Protein 1Q7S (pdb70)

Radius of gyration: 16.55 Å; Cα contacts (8 Å, |Δi|>4): 511; chains: 2; bounding box: 34×39×46 Å

InterPro domains:
  IPR002833 Peptidyl-tRNA hydrolase, PTH2 [PF01981] (65-179)
  IPR002833 Peptidyl-tRNA hydrolase, PTH2 [PTHR12649] (5-179)
  IPR002833 Peptidyl-tRNA hydrolase, PTH2 [TIGR00283] (66-179)
  IPR002833 Peptidyl-tRNA hydrolase, PTH2 [cd02430] (65-179)
  IPR023476 Peptidyl-tRNA hydrolase II domain superfamily [G3DSA:3.40.1490.10] (63-179)
  IPR023476 Peptidyl-tRNA hydrolase II domain superfamily [SSF102462] (64-179)

GO terms:
  GO:0005741 mitochondrial outer membrane (C, IDA)
  GO:0005739 mitochondrion (C, HTP)
  GO:0005515 protein binding (F, IPI)
  GO:0005739 mitochondrion (C, IDA)
  GO:0004045 peptidyl-tRNA hydrolase activity (F, IMP)
  GO:0005739 mitochondrion (C, IMP)
  GO:0005829 cytosol (C, IMP)
  GO:0016020 membrane (C, HDA)
  GO:0010629 negative regulation of gene expression (P, IMP)
  GO:2000210 positive regulation of anoikis (P, IMP)
  GO:2000811 negative regulation of anoikis (P, IMP)

Secondary structure (DSSP, 8-state):
--EEEEEEEEGGG---HHHHHHHHHHHHHHHHHHHHHH-HHHHHHHHHTT--EEEEEESSHHHHHHHHHHHHHTT--EEEEEE-SSSSB-SSEEEEEEEEEEEHHHHHHHHTTSPB-/-EEEEEEEEGGG---HHHHHHHHHHHHHHHHHHHHHH-HHHHHHHHHTT--EEEEEESSHHHHHHHHHHHHHTT--EEEEE----SSTTSEEEEEEEEEEHHHHHHHHTTSPB-

Organism: Homo sapiens (NCBI:txid9606)

Sequence (231 aa):
GEYKMILVVRNDLKMGKGKVAAQCSHAAVSSAYKQIQRRNPEMLKQWEYCGQPKVVVKAPDEETLIALLAHAKMLGLTVSLIQDAGRTQIAPGSQTVLGIGPGPADLIDKVTGHLKLYEYKMILVVRNDLKMGKGKVAAQCSHAAVSAYKQIQRRNPEMLKQWEYCGQPKVVVKAPDEETLIALLAHAKMLGLTVSLIQDATQIAPGSQTVLGIGPGPADLIDKVTGHLKLY

Solvent-accessible surface area: 10672 Å² total; per-residue (Å²): 90,121,41,44,0,5,0,0,4,23,65,69,58,161,26,46,102,9,82,1,0,9,4,0,0,1,0,0,1,30,0,10,66,48,2,49,150,179,51,69,108,53,12,102,64,0,50,178,40,49,34,41,10,54,6,7,72,0,85,50,75,123,22,0,80,51,10,36,46,67,0,110,154,54,71,8,28,24,3,66,5,65,7,65,52,183,60,67,45,22,115,47,51,28,1,0,0,0,0,0,1,0,31,18,97,52,0,65,141,2,5,51,137,25,160,129,45,155,43,46,0,5,0,0,2,33,67,76,60,191,23,47,107,13,39,2,0,12,1,0,0,26,0,0,0,31,0,2,73,53,3,62,220,185,62,64,98,42,6,84,56,0,34,160,39,12,20,11,2,24,7,7,72,0,81,43,52,127,38,0,71,62,9,28,40,66,0,128,147,53,70,12,21,24,3,64,28,70,18,61,144,94,136,43,92,63,36,28,1,0,0,0,0,0,1,0,33,21,89,45,0,66,137,1,6,54,125,25,147,127,34

Nearest PDB structures (foldseek):
  1q7s-assembly3_A  TM=1.009E+00  e=8.614E-25  Homo sapiens
  1q7s-assembly3_B  TM=9.653E-01  e=7.157E-20  Homo sapiens
  2d3k-assembly1_B  TM=9.176E-01  e=9.156E-14  Pyrococcus horikoshii OT3
  2zv3-assembly3_F  TM=9.168E-01  e=1.505E-12  Methanocaldococcus jannaschii DSM 2661
  1rlk-assembly1_A  TM=9.368E-01  e=1.259E-10  Thermoplasma acidophilum

CATH classification: 3.40.1490.10

B-factor: mean 29.67, std 10.41, range [13.93, 78.27]

Structure (mmCIF, N/CA/C/O backbone):
data_1Q7S
#
_entry.id   1Q7S
#
_cell.length_a   61.861
_cell.length_b   61.861
_cell.length_c   178.135
_cell.angle_alpha   90.00
_cell.angle_beta   90.00
_cell.angle_gamma   90.00
#
_symmetry.space_group_name_H-M   'P 43 21 2'
#
loop_
_entity.id
_entity.type
_entity.pdbx_description
1 polymer bit1
2 water water
#
loop_
_atom_site.group_PDB
_atom_site.id
_atom_site.type_symbol
_atom_site.label_atom_id
_atom_site.label_alt_id
_atom_site.label_comp_id
_atom_site.label_asym_id
_atom_site.label_entity_id
_atom_site.label_seq_id
_atom_site.pdbx_PDB_ins_code
_atom_site.Cartn_x
_atom_site.Cartn_y
_atom_site.Cartn_z
_atom_site.occupancy
_atom_site.B_iso_or_equiv
_atom_site.auth_seq_id
_atom_site.auth_comp_id
_atom_site.auth_asym_id
_atom_site.auth_atom_id
_atom_site.pdbx_PDB_model_num
ATOM 1 N N . GLY A 1 1 ? 55.685 40.195 49.173 1.00 45.85 63 GLY A N 1
ATOM 2 C CA . GLY A 1 1 ? 54.249 39.874 48.869 1.00 45.75 63 GLY A CA 1
ATOM 3 C C . GLY A 1 1 ? 53.438 39.567 50.117 1.00 43.90 63 GLY A C 1
ATOM 4 O O . GLY A 1 1 ? 53.963 39.611 51.229 1.00 45.00 63 GLY A O 1
ATOM 5 N N . GLU A 1 2 ? 52.155 39.262 49.938 1.00 42.75 64 GLU A N 1
ATOM 6 C CA . GLU A 1 2 ? 51.283 38.942 51.064 1.00 41.41 64 GLU A CA 1
ATOM 7 C C . GLU A 1 2 ? 51.356 37.473 51.465 1.00 39.21 64 GLU A C 1
ATOM 8 O O . GLU A 1 2 ? 51.388 36.579 50.614 1.00 35.81 64 GLU A O 1
ATOM 14 N N . TYR A 1 3 ? 51.389 37.240 52.773 1.00 36.03 65 TYR A N 1
ATOM 15 C CA . TYR A 1 3 ? 51.445 35.895 53.321 1.00 34.50 65 TYR A CA 1
ATOM 16 C C . TYR A 1 3 ? 50.316 35.721 54.320 1.00 32.71 65 TYR A C 1
ATOM 17 O O . TYR A 1 3 ? 49.967 36.658 55.045 1.00 31.09 65 TYR A O 1
ATOM 26 N N . LYS A 1 4 ? 49.739 34.525 54.355 1.00 28.89 66 LYS A N 1
ATOM 27 C CA . LYS A 1 4 ? 48.651 34.265 55.278 1.00 27.39 66 LYS A CA 1
ATOM 28 C C . LYS A 1 4 ? 48.500 32.796 55.612 1.00 27.52 66 LYS A C 1
ATOM 29 O O . LYS A 1 4 ? 49.198 31.938 55.068 1.00 25.80 66 LYS A O 1
ATOM 35 N N . MET A 1 5 ? 47.581 32.527 56.528 1.00 25.56 67 MET A N 1
ATOM 36 C CA . MET A 1 5 ? 47.292 31.177 56.966 1.00 24.55 67 MET A CA 1
ATOM 37 C C . MET A 1 5 ? 45.789 30.984 56.867 1.00 24.28 67 MET A C 1
ATOM 38 O O . MET A 1 5 ? 45.019 31.848 57.288 1.00 23.57 67 MET A O 1
ATOM 43 N N . ILE A 1 6 ? 45.371 29.860 56.300 1.00 21.98 68 ILE A N 1
ATOM 44 C CA . ILE A 1 6 ? 43.951 29.558 56.188 1.00 22.38 68 ILE A CA 1
ATOM 45 C C . ILE A 1 6 ? 43.635 28.362 57.094 1.00 21.90 68 ILE A C 1
ATOM 46 O O . ILE A 1 6 ? 44.386 27.385 57.136 1.00 19.66 68 ILE A O 1
ATOM 51 N N . LEU A 1 7 ? 42.534 28.460 57.831 1.00 20.67 69 LEU A N 1
ATOM 52 C CA . LEU A 1 7 ? 42.099 27.396 58.725 1.00 21.30 69 LEU A CA 1
ATOM 53 C C . LEU A 1 7 ? 40.780 26.867 58.155 1.00 20.96 69 LEU A C 1
ATOM 54 O O . LEU A 1 7 ? 39.790 27.594 58.086 1.00 20.74 69 LEU A O 1
ATOM 59 N N . VAL A 1 8 ? 40.787 25.608 57.724 1.00 19.49 70 VAL A N 1
ATOM 60 C CA . VAL A 1 8 ? 39.617 24.980 57.117 1.00 18.81 70 VAL A CA 1
ATOM 61 C C . VAL A 1 8 ? 38.862 24.111 58.119 1.00 19.36 70 VAL A C 1
ATOM 62 O O . VAL A 1 8 ? 39.390 23.115 58.608 1.00 19.33 70 VAL A O 1
ATOM 66 N N . VAL A 1 9 ? 37.619 24.486 58.406 1.00 19.16 71 VAL A N 1
ATOM 67 C CA . VAL A 1 9 ? 36.783 23.772 59.372 1.00 21.41 71 VAL A CA 1
ATOM 68 C C . VAL A 1 9 ? 35.837 22.753 58.715 1.00 22.52 71 VAL A C 1
ATOM 69 O O . VAL A 1 9 ? 35.181 23.068 57.719 1.00 22.68 71 VAL A O 1
ATOM 73 N N . ARG A 1 10 ? 35.755 21.548 59.283 1.00 22.21 72 ARG A N 1
ATOM 74 C CA . ARG A 1 10 ? 34.883 20.503 58.742 1.00 25.37 72 ARG A CA 1
ATOM 75 C C . ARG A 1 10 ? 33.448 20.756 59.165 1.00 26.56 72 ARG A C 1
ATOM 76 O O . ARG A 1 10 ? 33.105 20.653 60.349 1.00 29.15 72 ARG A O 1
ATOM 84 N N . ASN A 1 11 ? 32.605 21.058 58.187 1.00 28.11 73 ASN A N 1
ATOM 85 C CA . ASN A 1 11 ? 31.208 21.381 58.445 1.00 30.76 73 ASN A CA 1
ATOM 86 C C . ASN A 1 11 ? 30.310 20.248 58.931 1.00 30.50 73 ASN A C 1
ATOM 87 O O . ASN A 1 11 ? 29.460 20.475 59.792 1.00 30.83 73 ASN A O 1
ATOM 92 N N . ASP A 1 12 ? 30.496 19.036 58.409 1.00 30.66 74 ASP A N 1
ATOM 93 C CA . ASP A 1 12 ? 29.636 17.920 58.800 1.00 30.47 74 ASP A CA 1
ATOM 94 C C . ASP A 1 12 ? 29.794 17.421 60.230 1.00 30.44 74 ASP A C 1
ATOM 95 O O . ASP A 1 12 ? 29.070 16.527 60.657 1.00 31.72 74 ASP A O 1
ATOM 100 N N . LEU A 1 13 ? 30.738 17.984 60.976 1.00 29.54 75 LEU A N 1
ATOM 101 C CA . LEU A 1 13 ? 30.919 17.573 62.359 1.00 28.99 75 LEU A CA 1
ATOM 102 C C . LEU A 1 13 ? 29.970 18.384 63.227 1.00 29.29 75 LEU A C 1
ATOM 103 O O . LEU A 1 13 ? 29.689 18.023 64.366 1.00 29.05 75 LEU A O 1
ATOM 108 N N . LYS A 1 14 ? 29.481 19.488 62.676 1.00 31.49 76 LYS A N 1
ATOM 109 C CA . LYS A 1 14 ? 28.550 20.355 63.390 1.00 33.78 76 LYS A CA 1
ATOM 110 C C . LYS A 1 14 ? 29.108 20.823 64.738 1.00 33.02 76 LYS A C 1
ATOM 111 O O . LYS A 1 14 ? 28.411 20.797 65.754 1.00 33.05 76 LYS A O 1
ATOM 117 N N . MET A 1 15 ? 30.367 21.250 64.742 1.00 29.33 77 MET A N 1
ATOM 118 C CA . MET A 1 15 ? 31.008 21.734 65.964 1.00 27.91 77 MET A CA 1
ATOM 119 C C . MET A 1 15 ? 30.469 23.106 66.371 1.00 27.17 77 MET A C 1
ATOM 120 O O . MET A 1 15 ? 30.152 23.952 65.519 1.00 25.70 77 MET A O 1
ATOM 125 N N . GLY A 1 16 ? 30.377 23.324 67.679 1.00 27.84 78 GLY A N 1
ATOM 126 C CA . GLY A 1 16 ? 29.908 24.601 68.182 1.00 26.23 78 GLY A CA 1
ATOM 127 C C . GLY A 1 16 ? 31.001 25.642 68.020 1.00 26.35 78 GLY A C 1
ATOM 128 O O . GLY A 1 16 ? 32.162 25.296 67.810 1.00 25.38 78 GLY A O 1
ATOM 129 N N . LYS A 1 17 ? 30.625 26.912 68.135 1.00 25.49 79 LYS A N 1
ATOM 130 C CA . LYS A 1 17 ? 31.551 28.030 67.979 1.00 25.41 79 LYS A CA 1
ATOM 131 C C . LYS A 1 17 ? 32.790 27.952 68.880 1.00 24.43 79 LYS A C 1
ATOM 132 O O . LYS A 1 17 ? 33.901 28.253 68.437 1.00 23.99 79 LYS A O 1
ATOM 138 N N . GLY A 1 18 ? 32.608 27.539 70.132 1.00 21.39 80 GLY A N 1
ATOM 139 C CA . GLY A 1 18 ? 33.737 27.431 71.039 1.00 21.48 80 GLY A CA 1
ATOM 140 C C . GLY A 1 18 ? 34.691 26.319 70.638 1.00 21.46 80 GLY A C 1
ATOM 141 O O . GLY A 1 18 ? 35.914 26.479 70.709 1.00 21.76 80 GLY A O 1
ATOM 142 N N . LYS A 1 19 ? 34.139 25.186 70.219 1.00 21.06 81 LYS A N 1
ATOM 143 C CA . LYS A 1 19 ? 34.965 24.064 69.805 1.00 20.94 81 LYS A CA 1
ATOM 144 C C . LYS A 1 19 ? 35.757 24.443 68.552 1.00 19.78 81 LYS A C 1
ATOM 145 O O . LYS A 1 19 ? 36.950 24.164 68.455 1.00 18.87 81 LYS A O 1
ATOM 151 N N . VAL A 1 20 ? 35.096 25.088 67.596 1.00 19.00 82 VAL A N 1
ATOM 152 C CA . VAL A 1 20 ? 35.784 25.510 66.381 1.00 20.45 82 VAL A CA 1
ATOM 153 C C . VAL A 1 20 ? 36.937 26.446 66.731 1.00 18.91 82 VAL A C 1
ATOM 154 O O . VAL A 1 20 ? 38.048 26.302 66.219 1.00 18.47 82 VAL A O 1
ATOM 158 N N . ALA A 1 21 ? 36.673 27.412 67.603 1.00 18.62 83 ALA A N 1
ATOM 159 C CA . ALA A 1 21 ? 37.709 28.359 68.004 1.00 18.11 83 ALA A CA 1
ATOM 160 C C . ALA A 1 21 ? 38.903 27.614 68.594 1.00 17.14 83 ALA A C 1
ATOM 161 O O . ALA A 1 21 ? 40.056 27.939 68.307 1.00 17.83 83 ALA A O 1
ATOM 163 N N . ALA A 1 22 ? 38.628 26.601 69.408 1.00 18.26 84 ALA A N 1
ATOM 164 C CA . ALA A 1 22 ? 39.691 25.811 70.021 1.00 17.50 84 ALA A CA 1
ATOM 165 C C . ALA A 1 22 ? 40.467 24.998 68.982 1.00 17.70 84 ALA A C 1
ATOM 166 O O . ALA A 1 22 ? 41.707 24.950 69.012 1.00 17.66 84 ALA A O 1
ATOM 168 N N . GLN A 1 23 ? 39.740 24.347 68.076 1.00 16.61 85 GLN A N 1
ATOM 169 C CA . GLN A 1 23 ? 40.369 23.530 67.037 1.00 16.78 85 GLN A CA 1
ATOM 170 C C . GLN A 1 23 ? 41.213 24.409 66.121 1.00 18.39 85 GLN A C 1
ATOM 171 O O . GLN A 1 23 ? 42.302 24.018 65.697 1.00 17.85 85 GLN A O 1
ATOM 177 N N . CYS A 1 24 ? 40.717 25.607 65.816 1.00 17.26 86 CYS A N 1
ATOM 178 C CA . CYS A 1 24 ? 41.486 26.508 64.971 1.00 18.53 86 CYS A CA 1
ATOM 179 C C . CYS A 1 24 ? 42.777 26.910 65.679 1.00 17.85 86 CYS A C 1
ATOM 180 O O . CYS A 1 24 ? 43.831 27.028 65.041 1.00 16.91 86 CYS A O 1
ATOM 183 N N . SER A 1 25 ? 42.696 27.105 66.994 1.00 17.47 87 SER A N 1
ATOM 184 C CA . SER A 1 25 ? 43.866 27.496 67.773 1.00 17.92 87 SER A CA 1
ATOM 185 C C . SER A 1 25 ? 44.900 26.377 67.779 1.00 18.81 87 SER A C 1
ATOM 186 O O . SER A 1 25 ? 46.105 26.643 67.704 1.00 17.90 87 SER A O 1
ATOM 189 N N . HIS A 1 26 ? 44.433 25.131 67.873 1.00 18.14 88 HIS A N 1
ATOM 190 C CA . HIS A 1 26 ? 45.336 23.976 67.826 1.00 18.78 88 HIS A CA 1
ATOM 191 C C . HIS A 1 26 ? 46.090 24.009 66.488 1.00 17.70 88 HIS A C 1
ATOM 192 O O . HIS A 1 26 ? 47.313 23.868 66.436 1.00 18.58 88 HIS A O 1
ATOM 199 N N . ALA A 1 27 ? 45.352 24.177 65.396 1.00 18.55 89 ALA A N 1
ATOM 200 C CA . ALA A 1 27 ? 45.970 24.200 64.070 1.00 18.72 89 ALA A CA 1
ATOM 201 C C . ALA A 1 27 ? 46.959 25.343 63.902 1.00 20.50 89 ALA A C 1
ATOM 202 O O . ALA A 1 27 ? 48.046 25.152 63.347 1.00 20.33 89 ALA A O 1
ATOM 204 N N . ALA A 1 28 ? 46.596 26.531 64.388 1.00 19.78 90 ALA A N 1
ATOM 205 C CA . ALA A 1 28 ? 47.480 27.682 64.265 1.00 19.19 90 ALA A CA 1
ATOM 206 C C . ALA A 1 28 ? 48.798 27.481 65.013 1.00 19.62 90 ALA A C 1
ATOM 207 O O . ALA A 1 28 ? 49.868 27.773 64.472 1.00 20.71 90 ALA A O 1
ATOM 209 N N . VAL A 1 29 ? 48.728 26.993 66.249 1.00 17.78 91 VAL A N 1
ATOM 210 C CA . VAL A 1 29 ? 49.943 26.761 67.031 1.00 20.97 91 VAL A CA 1
ATOM 211 C C . VAL A 1 29 ? 50.809 25.689 66.351 1.00 21.82 91 VAL A C 1
ATOM 212 O O . VAL A 1 29 ? 52.032 25.830 66.260 1.00 20.88 91 VAL A O 1
ATOM 216 N N A SER A 1 30 ? 50.169 24.625 65.877 0.50 24.39 92 SER A N 1
ATOM 217 N N B SER A 1 30 ? 50.169 24.625 65.877 0.50 23.14 92 SER A N 1
ATOM 218 C CA A SER A 1 30 ? 50.877 23.543 65.196 0.50 24.52 92 SER A CA 1
ATOM 219 C CA B SER A 1 30 ? 50.877 23.543 65.196 0.50 23.12 92 SER A CA 1
ATOM 220 C C A SER A 1 30 ? 51.602 24.066 63.958 0.50 24.37 92 SER A C 1
ATOM 221 C C B SER A 1 30 ? 51.602 24.066 63.958 0.50 23.06 92 SER A C 1
ATOM 222 O O A SER A 1 30 ? 52.781 23.782 63.754 0.50 25.79 92 SER A O 1
ATOM 223 O O B SER A 1 30 ? 52.781 23.782 63.754 0.50 24.82 92 SER A O 1
ATOM 228 N N . ALA A 1 31 ? 50.893 24.833 63.137 1.00 22.83 93 ALA A N 1
ATOM 229 C CA . ALA A 1 31 ? 51.478 25.388 61.922 1.00 22.98 93 ALA A CA 1
ATOM 230 C C . ALA A 1 31 ? 52.626 26.335 62.250 1.00 24.80 93 ALA A C 1
ATOM 231 O O . ALA A 1 31 ? 53.648 26.352 61.557 1.00 24.48 93 ALA A O 1
ATOM 233 N N . TYR A 1 32 ? 52.455 27.132 63.299 1.00 24.29 94 TYR A N 1
ATOM 234 C CA . TYR A 1 32 ? 53.495 28.071 63.701 1.00 24.97 94 TYR A CA 1
ATOM 235 C C . TYR A 1 32 ? 54.770 27.305 64.032 1.00 25.87 94 TYR A C 1
ATOM 236 O O . TYR A 1 32 ? 55.854 27.647 63.561 1.00 25.28 94 TYR A O 1
ATOM 245 N N . LYS A 1 33 ? 54.627 26.270 64.855 1.00 25.47 95 LYS A N 1
ATOM 246 C CA . LYS A 1 33 ? 55.762 25.458 65.254 1.00 29.04 95 LYS A CA 1
ATOM 247 C C . LYS A 1 33 ? 56.441 24.842 64.022 1.00 29.43 95 LYS A C 1
ATOM 248 O O . LYS A 1 33 ? 57.664 24.892 63.895 1.00 29.19 95 LYS A O 1
ATOM 254 N N . GLN A 1 34 ? 55.647 24.275 63.116 1.00 30.53 96 GLN A N 1
ATOM 255 C CA . GLN A 1 34 ? 56.183 23.668 61.891 1.00 32.85 96 GLN A CA 1
ATOM 256 C C . GLN A 1 34 ? 56.988 24.661 61.067 1.00 33.68 96 GLN A C 1
ATOM 257 O O . GLN A 1 34 ? 58.170 24.449 60.785 1.00 33.82 96 GLN A O 1
ATOM 263 N N . ILE A 1 35 ? 56.318 25.740 60.669 1.00 33.87 97 ILE A N 1
ATOM 264 C CA . ILE A 1 35 ? 56.915 26.782 59.843 1.00 35.22 97 ILE A CA 1
ATOM 265 C C . ILE A 1 35 ? 58.155 27.407 60.488 1.00 35.83 97 ILE A C 1
ATOM 266 O O . ILE A 1 35 ? 59.111 27.772 59.802 1.00 35.08 97 ILE A O 1
ATOM 271 N N . GLN A 1 36 ? 58.142 27.512 61.810 1.00 37.26 98 GLN A N 1
ATOM 272 C CA . GLN A 1 36 ? 59.266 28.077 62.543 1.00 39.81 98 GLN A CA 1
ATOM 273 C C . GLN A 1 36 ? 60.457 27.141 62.400 1.00 42.05 98 GLN A C 1
ATOM 274 O O . GLN A 1 36 ? 61.604 27.571 62.282 1.00 41.14 98 GLN A O 1
ATOM 280 N N . ARG A 1 37 ? 60.159 25.848 62.401 1.00 44.68 99 ARG A N 1
ATOM 281 C CA . ARG A 1 37 ? 61.176 24.814 62.305 1.00 48.23 99 ARG A CA 1
ATOM 282 C C . ARG A 1 37 ? 61.619 24.503 60.878 1.00 48.46 99 ARG A C 1
ATOM 283 O O . ARG A 1 37 ? 62.618 23.819 60.682 1.00 50.14 99 ARG A O 1
ATOM 291 N N . ARG A 1 38 ? 60.893 24.999 59.882 1.00 47.84 100 ARG A N 1
ATOM 292 C CA . ARG A 1 38 ? 61.236 24.701 58.495 1.00 47.51 100 ARG A CA 1
ATOM 293 C C . ARG A 1 38 ? 61.559 25.861 57.572 1.00 45.46 100 ARG A C 1
ATOM 294 O O . ARG A 1 38 ? 62.332 25.710 56.625 1.00 44.68 100 ARG A O 1
ATOM 302 N N . ASN A 1 39 ? 60.958 27.012 57.825 1.00 42.55 101 ASN A N 1
ATOM 303 C CA . ASN A 1 39 ? 61.223 28.167 56.992 1.00 40.75 101 ASN A CA 1
ATOM 304 C C . ASN A 1 39 ? 61.088 29.444 57.802 1.00 40.19 101 ASN A C 1
ATOM 305 O O . ASN A 1 39 ? 60.114 30.181 57.661 1.00 38.76 101 ASN A O 1
ATOM 310 N N . PRO A 1 40 ? 62.070 29.712 58.677 1.00 39.84 102 PRO A N 1
ATOM 311 C CA . PRO A 1 40 ? 62.080 30.906 59.524 1.00 40.65 102 PRO A CA 1
ATOM 312 C C . PRO A 1 40 ? 61.788 32.169 58.728 1.00 39.86 102 PRO A C 1
ATOM 313 O O . PRO A 1 40 ? 61.071 33.048 59.198 1.00 40.44 102 PRO A O 1
ATOM 317 N N . GLU A 1 41 ? 62.338 32.256 57.520 1.00 40.17 103 GLU A N 1
ATOM 318 C CA . GLU A 1 41 ? 62.120 33.432 56.685 1.00 41.22 103 GLU A CA 1
ATOM 319 C C . GLU A 1 41 ? 60.672 33.647 56.303 1.00 38.86 103 GLU A C 1
ATOM 320 O O . GLU A 1 41 ? 60.168 34.765 56.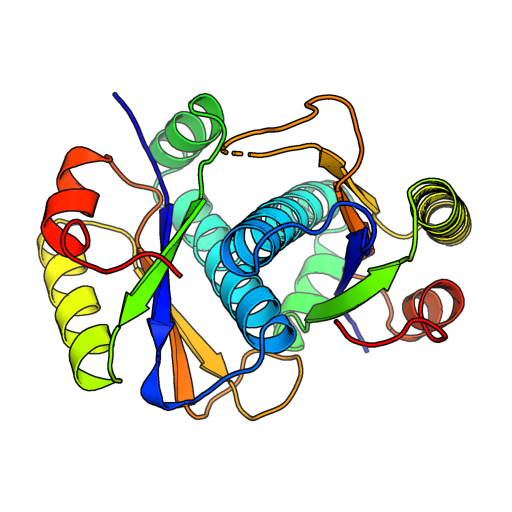400 1.00 39.23 103 GLU A O 1
ATOM 326 N N . MET A 1 42 ? 60.001 32.589 55.860 1.00 36.65 104 MET A N 1
ATOM 327 C CA . MET A 1 42 ? 58.601 32.720 55.485 1.00 33.83 104 MET A CA 1
ATOM 328 C C . MET A 1 42 ? 57.802 33.070 56.743 1.00 32.09 104 MET A C 1
ATOM 329 O O . MET A 1 42 ? 56.824 33.808 56.676 1.00 30.29 104 MET A O 1
ATOM 334 N N . LEU A 1 43 ? 58.225 32.534 57.885 1.00 31.02 105 LEU A N 1
ATOM 335 C CA . LEU A 1 43 ? 57.551 32.823 59.147 1.00 31.03 105 LEU A CA 1
ATOM 336 C C . LEU A 1 43 ? 57.619 34.326 59.383 1.00 30.76 105 LEU A C 1
ATOM 337 O O . LEU A 1 43 ? 56.603 34.970 59.637 1.00 28.80 105 LEU A O 1
ATOM 342 N N . LYS A 1 44 ? 58.825 34.877 59.278 1.00 30.95 106 LYS A N 1
ATOM 343 C CA . LYS A 1 44 ? 59.032 36.306 59.485 1.00 33.11 106 LYS A CA 1
ATOM 344 C C . LYS A 1 44 ? 58.200 37.130 58.506 1.00 32.09 106 LYS A C 1
ATOM 345 O O . LYS A 1 44 ? 57.622 38.143 58.889 1.00 31.95 106 LYS A O 1
ATOM 351 N N . GLN A 1 45 ? 58.124 36.698 57.247 1.00 31.04 107 GLN A N 1
ATOM 352 C CA . GLN A 1 45 ? 57.328 37.422 56.258 1.00 31.06 107 GLN A CA 1
ATOM 353 C C . GLN A 1 45 ? 55.845 37.406 56.621 1.00 30.17 107 GLN A C 1
ATOM 354 O O . GLN A 1 45 ? 55.124 38.376 56.382 1.00 28.04 107 GLN A O 1
ATOM 360 N N . TRP A 1 46 ? 55.388 36.292 57.183 1.00 28.04 108 TRP A N 1
ATOM 361 C CA . TRP A 1 46 ? 53.992 36.173 57.594 1.00 28.08 108 TRP A CA 1
ATOM 362 C C . TRP A 1 46 ? 53.737 37.131 58.767 1.00 26.81 108 TRP A C 1
ATOM 363 O O . TRP A 1 46 ? 52.727 37.830 58.805 1.00 24.42 108 TRP A O 1
ATOM 374 N N . GLU A 1 47 ? 54.661 37.166 59.718 1.00 27.17 109 GLU A N 1
ATOM 375 C CA . GLU A 1 47 ? 54.497 38.050 60.863 1.00 29.69 109 GLU A CA 1
ATOM 376 C C . GLU A 1 47 ? 54.528 39.521 60.450 1.00 30.38 109 GLU A C 1
ATOM 377 O O . GLU A 1 47 ? 53.835 40.342 61.045 1.00 30.61 109 GLU A O 1
ATOM 383 N N . TYR A 1 48 ? 55.311 39.851 59.423 1.00 31.61 110 TYR A N 1
ATOM 384 C CA . TYR A 1 48 ? 55.386 41.231 58.938 1.00 32.98 110 TYR A CA 1
ATOM 385 C C . TYR A 1 48 ? 54.043 41.673 58.391 1.00 31.66 110 TYR A C 1
ATOM 386 O O . TYR A 1 48 ? 53.684 42.846 58.481 1.00 30.17 110 TYR A O 1
ATOM 395 N N . CYS A 1 49 ? 53.304 40.729 57.817 1.00 29.48 111 CYS A N 1
ATOM 396 C CA . CYS A 1 49 ? 51.990 41.025 57.258 1.00 29.56 111 CYS A CA 1
ATOM 397 C C . CYS A 1 49 ? 50.938 41.044 58.364 1.00 28.88 111 CYS A C 1
ATOM 398 O O . CYS A 1 49 ? 49.751 41.224 58.092 1.00 28.83 111 CYS A O 1
ATOM 401 N N . GLY A 1 50 ? 51.385 40.862 59.605 1.00 28.39 112 GLY A N 1
ATOM 402 C CA . GLY A 1 50 ? 50.472 40.848 60.740 1.00 29.28 112 GLY A CA 1
ATOM 403 C C . GLY A 1 50 ? 49.902 39.457 60.976 1.00 28.21 112 GLY A C 1
ATOM 404 O O . GLY A 1 50 ? 48.799 39.307 61.505 1.00 27.71 112 GLY A O 1
ATOM 405 N N . GLN A 1 51 ? 50.667 38.444 60.573 1.00 26.66 113 GLN A N 1
ATOM 406 C CA . GLN A 1 51 ? 50.283 37.033 60.701 1.00 27.68 113 GLN A CA 1
ATOM 407 C C . GLN A 1 51 ? 48.779 36.779 60.563 1.00 26.05 113 GLN A C 1
ATOM 408 O O . GLN A 1 51 ? 48.150 36.179 61.440 1.00 26.56 113 GLN A O 1
ATOM 414 N N . PRO A 1 52 ? 48.187 37.216 59.444 1.00 24.91 114 PRO A N 1
ATOM 415 C CA . PRO A 1 52 ? 46.754 37.032 59.207 1.00 24.66 114 PRO A CA 1
ATOM 416 C C . PRO A 1 52 ? 46.300 35.572 59.174 1.00 24.84 114 PRO A C 1
ATOM 417 O O . PRO A 1 52 ? 47.015 34.686 58.696 1.00 23.64 114 PRO A O 1
ATOM 421 N N . LYS A 1 53 ? 45.100 35.343 59.699 1.00 24.44 115 LYS A N 1
ATOM 422 C CA . LYS A 1 53 ? 44.496 34.018 59.754 1.00 24.72 115 LYS A CA 1
ATOM 423 C C . LYS A 1 53 ? 43.030 34.161 59.372 1.00 25.52 115 LYS A C 1
ATOM 424 O O . LYS A 1 53 ? 42.312 34.993 59.936 1.00 27.16 115 LYS A O 1
ATOM 430 N N . VAL A 1 54 ? 42.583 33.351 58.420 1.00 23.93 116 VAL A N 1
ATOM 431 C CA . VAL A 1 54 ? 41.193 33.397 57.969 1.00 24.71 116 VAL A CA 1
ATOM 432 C C . VAL A 1 54 ? 40.592 32.000 58.056 1.00 23.95 116 VAL A C 1
ATOM 433 O O . VAL A 1 54 ? 41.208 31.022 57.630 1.00 24.96 116 VAL A O 1
ATOM 437 N N . VAL A 1 55 ? 39.391 31.912 58.615 1.00 22.77 117 VAL A N 1
ATOM 438 C CA . VAL A 1 55 ? 38.712 30.634 58.789 1.00 22.39 117 VAL A CA 1
ATOM 439 C C . VAL A 1 55 ? 37.647 30.407 57.719 1.00 22.57 117 VAL A C 1
ATOM 440 O O . VAL A 1 55 ? 36.756 31.234 57.534 1.00 22.90 117 VAL A O 1
ATOM 444 N N . VAL A 1 56 ? 37.745 29.278 57.022 1.00 20.40 118 VAL A N 1
ATOM 445 C CA . VAL A 1 56 ? 36.793 28.933 55.975 1.00 20.86 118 VAL A CA 1
ATOM 446 C C . VAL A 1 56 ? 36.201 27.558 56.253 1.00 21.47 118 VAL A C 1
ATOM 447 O O . VAL A 1 56 ? 36.657 26.859 57.156 1.00 22.30 118 VAL A O 1
ATOM 451 N N . LYS A 1 57 ? 35.189 27.172 55.478 1.00 22.16 119 LYS A N 1
ATOM 452 C CA . LYS A 1 57 ? 34.510 25.892 55.664 1.00 23.16 119 LYS A CA 1
ATOM 453 C C . LYS A 1 57 ? 34.716 24.874 54.545 1.00 23.28 119 LYS A C 1
ATOM 454 O O . LYS A 1 57 ? 34.919 25.230 53.387 1.00 24.50 119 LYS A O 1
ATOM 460 N N . ALA A 1 58 ? 34.649 23.600 54.919 1.00 23.88 120 ALA A N 1
ATOM 461 C CA . ALA A 1 58 ? 34.770 22.483 53.989 1.00 24.03 120 ALA A CA 1
ATOM 462 C C . ALA A 1 58 ? 33.632 21.565 54.401 1.00 23.76 120 ALA A C 1
ATOM 463 O O . ALA A 1 58 ? 33.404 21.340 55.589 1.00 23.51 120 ALA A O 1
ATOM 465 N N . PRO A 1 59 ? 32.893 21.027 53.427 1.00 25.44 121 PRO A N 1
ATOM 466 C CA . PRO A 1 59 ? 31.773 20.142 53.755 1.00 26.14 121 PRO A CA 1
ATOM 467 C C . PRO A 1 59 ? 32.078 18.847 54.498 1.00 26.82 121 PRO A C 1
ATOM 468 O O . PRO A 1 59 ? 31.289 18.423 55.340 1.00 27.22 121 PRO A O 1
ATOM 472 N N . ASP A 1 60 ? 33.211 18.218 54.211 1.00 26.30 122 ASP A N 1
ATOM 473 C CA . ASP A 1 60 ? 33.507 16.949 54.859 1.00 26.61 122 ASP A CA 1
ATOM 474 C C . ASP A 1 60 ? 34.982 16.570 54.871 1.00 26.68 122 ASP A C 1
ATOM 475 O O . ASP A 1 60 ? 35.831 17.314 54.384 1.00 25.73 122 ASP A O 1
ATOM 480 N N . GLU A 1 61 ? 35.268 15.396 55.427 1.00 27.19 123 GLU A N 1
ATOM 481 C CA . GLU A 1 61 ? 36.634 14.900 55.536 1.00 28.64 123 GLU A CA 1
ATOM 482 C C . GLU A 1 61 ? 37.305 14.683 54.186 1.00 26.53 123 GLU A C 1
ATOM 483 O O . GLU A 1 61 ? 38.498 14.933 54.043 1.00 25.82 123 GLU A O 1
ATOM 489 N N . GLU A 1 62 ? 36.544 14.216 53.200 1.00 26.60 124 GLU A N 1
ATOM 490 C CA . GLU A 1 62 ? 37.091 13.990 51.862 1.00 27.96 124 GLU A CA 1
ATOM 491 C C . GLU A 1 62 ? 37.649 15.304 51.319 1.00 26.16 124 GLU A C 1
ATOM 492 O O . GLU A 1 62 ? 38.709 15.339 50.697 1.00 23.34 124 GLU A O 1
ATOM 498 N N . THR A 1 63 ? 36.925 16.389 51.559 1.00 24.54 125 THR A N 1
ATOM 499 C CA . THR A 1 63 ? 37.365 17.694 51.092 1.00 24.43 125 THR A CA 1
ATOM 500 C C . THR A 1 63 ? 38.674 18.074 51.781 1.00 22.92 125 THR A C 1
ATOM 501 O O . THR A 1 63 ? 39.605 18.543 51.128 1.00 23.04 125 THR A O 1
ATOM 505 N N . LEU A 1 64 ? 38.753 17.863 53.093 1.00 21.18 126 LEU A N 1
ATOM 506 C CA . LEU A 1 64 ? 39.976 18.203 53.820 1.00 21.29 126 LEU A CA 1
ATOM 507 C C . LEU A 1 64 ? 41.206 17.491 53.255 1.00 20.33 126 LEU A C 1
ATOM 508 O O . LEU A 1 64 ? 42.261 18.098 53.089 1.00 19.79 126 LEU A O 1
ATOM 513 N N . ILE A 1 65 ? 41.077 16.203 52.954 1.00 21.61 127 ILE A N 1
ATOM 514 C CA . ILE A 1 65 ? 42.217 15.466 52.426 1.00 21.17 127 ILE A CA 1
ATOM 515 C C . ILE A 1 65 ? 42.581 15.936 51.019 1.00 20.28 127 ILE A C 1
ATOM 516 O O . ILE A 1 65 ? 43.757 16.001 50.663 1.00 21.09 127 ILE A O 1
ATOM 521 N N . ALA A 1 66 ? 41.573 16.277 50.222 1.00 21.14 128 ALA A N 1
ATOM 522 C CA . ALA A 1 66 ? 41.817 16.762 48.869 1.00 21.22 128 ALA A CA 1
ATOM 523 C C . ALA A 1 66 ? 42.553 18.107 48.947 1.00 21.31 128 ALA A C 1
ATOM 524 O O . ALA A 1 66 ? 43.483 18.366 48.182 1.00 19.41 128 ALA A O 1
ATOM 526 N N . LEU A 1 67 ? 42.143 18.959 49.881 1.00 19.79 129 LEU A N 1
ATOM 527 C CA . LEU A 1 67 ? 42.800 20.255 50.057 1.00 19.18 129 LEU A CA 1
ATOM 528 C C . LEU A 1 67 ? 44.249 20.060 50.511 1.00 18.96 129 LEU A C 1
ATOM 529 O O . LEU A 1 67 ? 45.157 20.774 50.082 1.00 20.02 129 LEU A O 1
ATOM 534 N N . LEU A 1 68 ? 44.448 19.085 51.388 1.00 18.25 130 LEU A N 1
ATOM 535 C CA . LEU A 1 68 ? 45.764 18.745 51.925 1.00 19.57 130 LEU A CA 1
ATOM 536 C C . LEU A 1 68 ? 46.709 18.366 50.783 1.00 20.48 130 LEU A C 1
ATOM 537 O O . LEU A 1 68 ? 47.837 18.844 50.712 1.00 19.38 130 LEU A O 1
ATOM 542 N N . ALA A 1 69 ? 46.242 17.496 49.895 1.00 20.14 131 ALA A N 1
ATOM 543 C CA . ALA A 1 69 ? 47.050 17.050 48.758 1.00 21.69 131 ALA A CA 1
ATOM 544 C C . ALA A 1 69 ? 47.380 18.213 47.833 1.00 19.62 131 ALA A C 1
ATOM 545 O O . ALA A 1 69 ? 48.523 18.377 47.402 1.00 20.41 131 ALA A O 1
ATOM 547 N N . HIS A 1 70 ? 46.374 19.019 47.523 1.00 20.11 132 HIS A N 1
ATOM 548 C CA . HIS A 1 70 ? 46.573 20.163 46.643 1.00 21.57 132 HIS A CA 1
ATOM 549 C C . HIS A 1 70 ? 47.627 21.099 47.253 1.00 21.80 132 HIS A C 1
ATOM 550 O O . HIS A 1 70 ? 48.602 21.466 46.587 1.00 20.86 132 HIS A O 1
ATOM 557 N N . ALA A 1 71 ? 47.447 21.463 48.523 1.00 20.75 133 ALA A N 1
ATOM 558 C CA . ALA A 1 71 ? 48.388 22.352 49.202 1.00 22.06 133 ALA A CA 1
ATOM 559 C C . ALA A 1 71 ? 49.804 21.785 49.165 1.00 21.95 133 ALA A C 1
ATOM 560 O O . ALA A 1 71 ? 50.770 22.517 48.921 1.00 20.18 133 ALA A O 1
ATOM 562 N N . LYS A 1 72 ? 49.929 20.484 49.416 1.00 21.75 134 LYS A N 1
ATOM 563 C CA . LYS A 1 72 ? 51.234 19.833 49.374 1.00 21.50 134 LYS A CA 1
ATOM 564 C C . LYS A 1 72 ? 51.821 19.939 47.968 1.00 21.11 134 LYS A C 1
ATOM 565 O O . LYS A 1 72 ? 53.021 20.163 47.806 1.00 21.26 134 LYS A O 1
ATOM 571 N N . MET A 1 73 ? 50.983 19.775 46.949 1.00 20.51 135 MET A N 1
ATOM 572 C CA . MET A 1 73 ? 51.484 19.851 45.580 1.00 22.89 135 MET A CA 1
ATOM 573 C C . MET A 1 73 ? 51.943 21.253 45.216 1.00 22.72 135 MET A C 1
ATOM 574 O O . MET A 1 73 ? 52.623 21.431 44.214 1.00 23.34 135 MET A O 1
ATOM 579 N N . LEU A 1 74 ? 51.574 22.243 46.029 1.00 21.97 136 LEU A N 1
ATOM 580 C CA . LEU A 1 74 ? 52.007 23.620 45.784 1.00 22.44 136 LEU A CA 1
ATOM 581 C C . LEU A 1 74 ? 53.162 23.992 46.716 1.00 22.81 136 LEU A C 1
ATOM 582 O O . LEU A 1 74 ? 53.628 25.128 46.720 1.00 22.69 136 LEU A O 1
ATOM 587 N N . GLY A 1 75 ? 53.622 23.023 47.503 1.00 20.55 137 GLY A N 1
ATOM 588 C CA . GLY A 1 75 ? 54.728 23.265 48.415 1.00 22.59 137 GLY A CA 1
ATOM 589 C C . GLY A 1 75 ? 54.358 23.994 49.700 1.00 22.32 137 GLY A C 1
ATOM 590 O O . GLY A 1 75 ? 55.236 24.499 50.403 1.00 21.35 137 GLY A O 1
ATOM 591 N N . LEU A 1 76 ? 53.063 24.040 50.010 1.00 21.99 138 LEU A N 1
ATOM 592 C CA . LEU A 1 76 ? 52.576 24.710 51.216 1.00 22.05 138 LEU A CA 1
ATOM 593 C C . LEU A 1 76 ? 52.590 23.837 52.468 1.00 23.71 138 LEU A C 1
ATOM 594 O O . LEU A 1 76 ? 52.445 22.610 52.400 1.00 21.90 138 LEU A O 1
ATOM 599 N N . THR A 1 77 ? 52.760 24.488 53.613 1.00 21.96 139 THR A N 1
ATOM 600 C CA . THR A 1 77 ? 52.751 23.8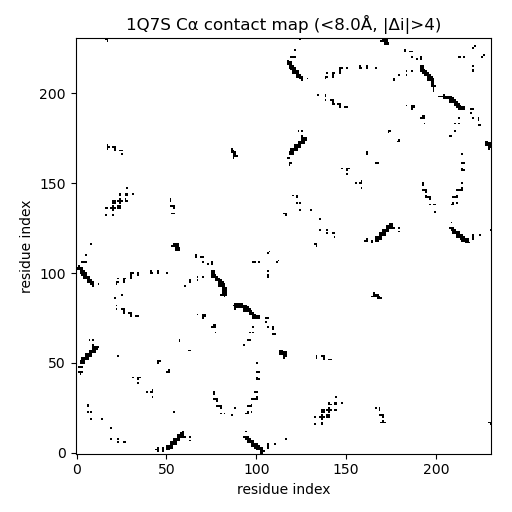06 54.896 1.00 24.73 139 THR A CA 1
ATOM 601 C C . THR A 1 77 ? 51.308 23.390 55.195 1.00 23.18 139 THR A C 1
ATOM 602 O O . THR A 1 77 ? 50.369 24.124 54.881 1.00 21.70 139 THR A O 1
ATOM 606 N N . VAL A 1 78 ? 51.136 22.206 55.776 1.00 22.60 140 VAL A N 1
ATOM 607 C CA . VAL A 1 78 ? 49.812 21.716 56.146 1.00 22.18 140 VAL A CA 1
ATOM 608 C C . VAL A 1 78 ? 49.837 21.162 57.572 1.00 22.06 140 VAL A C 1
ATOM 609 O O . VAL A 1 78 ? 50.821 20.561 58.000 1.00 21.95 140 VAL A O 1
ATOM 613 N N . SER A 1 79 ? 48.749 21.385 58.301 1.00 21.88 141 SER A N 1
ATOM 614 C CA . SER A 1 79 ? 48.610 20.921 59.677 1.00 22.58 141 SER A CA 1
ATOM 615 C C . SER 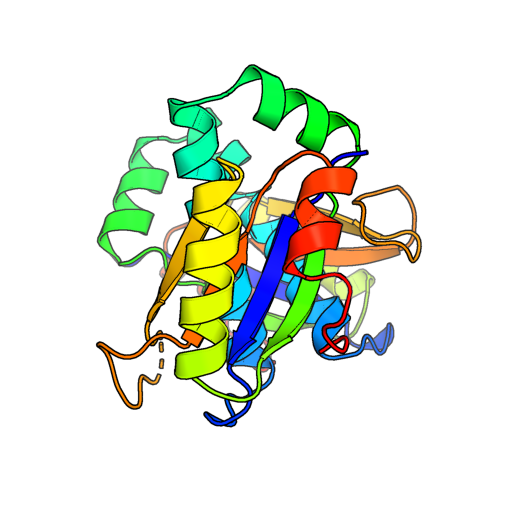A 1 79 ? 47.235 20.283 59.796 1.00 22.90 141 SER A C 1
ATOM 616 O O . SER A 1 79 ? 46.221 20.922 59.518 1.00 23.46 141 SER A O 1
ATOM 619 N N . LEU A 1 80 ? 47.200 19.020 60.199 1.00 21.98 142 LEU A N 1
ATOM 620 C CA . LEU A 1 80 ? 45.934 18.332 60.333 1.00 22.62 142 LEU A CA 1
ATOM 621 C C . LEU A 1 80 ? 45.686 18.035 61.808 1.00 22.22 142 LEU A C 1
ATOM 622 O O . LEU A 1 80 ? 46.501 17.394 62.479 1.00 23.10 142 LEU A O 1
ATOM 627 N N . ILE A 1 81 ? 44.556 18.519 62.311 1.00 21.03 143 ILE A N 1
ATOM 628 C CA . ILE A 1 81 ? 44.209 18.342 63.714 1.00 20.71 143 ILE A CA 1
ATOM 629 C C . ILE A 1 81 ? 43.085 17.340 63.932 1.00 21.50 143 ILE A C 1
ATOM 630 O O . ILE A 1 81 ? 42.044 17.405 63.271 1.00 20.06 143 ILE A O 1
ATOM 635 N N . GLN A 1 82 ? 43.310 16.412 64.858 1.00 22.80 144 GLN A N 1
ATOM 636 C CA . GLN A 1 82 ? 42.308 15.410 65.219 1.00 23.89 144 GLN A CA 1
ATOM 637 C C . GLN A 1 82 ? 41.865 15.695 66.642 1.00 22.64 144 GLN A C 1
ATOM 638 O O . GLN A 1 82 ? 42.663 16.104 67.480 1.00 21.73 144 GLN A O 1
ATOM 644 N N . ASP A 1 83 ? 40.586 15.477 66.900 1.00 24.05 145 ASP A N 1
ATOM 645 C CA . ASP A 1 83 ? 40.004 15.704 68.211 1.00 26.78 145 ASP A CA 1
ATOM 646 C C . ASP A 1 83 ? 39.293 14.428 68.652 1.00 27.34 145 ASP A C 1
ATOM 647 O O . ASP A 1 83 ? 38.777 13.686 67.819 1.00 28.54 145 ASP A O 1
ATOM 652 N N . ALA A 1 84 ? 39.272 14.175 69.956 1.00 28.21 146 ALA A N 1
ATOM 653 C CA . ALA A 1 84 ? 38.619 12.986 70.488 1.00 29.80 146 ALA A CA 1
ATOM 654 C C . ALA A 1 84 ? 37.380 13.364 71.295 1.00 31.14 146 ALA A C 1
ATOM 655 O O . ALA A 1 84 ? 36.654 12.490 71.780 1.00 31.74 146 ALA A O 1
ATOM 657 N N . GLY A 1 85 ? 37.138 14.667 71.430 1.00 30.95 147 GLY A N 1
ATOM 658 C CA . GLY A 1 85 ? 35.984 15.138 72.180 1.00 29.41 147 GLY A CA 1
ATOM 659 C C . GLY A 1 85 ? 36.350 15.927 73.428 1.00 29.88 147 GLY A C 1
ATOM 660 O O . GLY A 1 85 ? 35.469 16.426 74.136 1.00 29.67 147 GLY A O 1
ATOM 661 N N . ARG A 1 86 ? 37.647 16.021 73.711 1.00 28.96 148 ARG A N 1
ATOM 662 C CA . ARG A 1 86 ? 38.140 16.757 74.868 1.00 30.54 148 ARG A CA 1
ATOM 663 C C . ARG A 1 86 ? 38.835 18.030 74.402 1.00 29.72 148 ARG A C 1
ATOM 664 O O . ARG A 1 86 ? 38.723 18.438 73.252 1.00 30.04 148 ARG A O 1
ATOM 672 N N . THR A 1 87 ? 39.590 18.627 75.308 1.00 29.96 149 THR A N 1
ATOM 673 C CA . THR A 1 87 ? 40.293 19.869 75.029 1.00 29.00 149 THR A CA 1
ATOM 674 C C . THR A 1 87 ? 41.665 19.653 74.391 1.00 26.41 149 THR A C 1
ATOM 675 O O . THR A 1 87 ? 42.275 20.584 73.875 1.00 24.48 149 THR A O 1
ATOM 679 N N . GLN A 1 88 ? 42.143 18.418 74.411 1.00 25.25 150 GLN A N 1
ATOM 680 C CA . GLN A 1 88 ? 43.458 18.105 73.870 1.00 25.12 150 GLN A CA 1
ATOM 681 C C . GLN A 1 88 ? 43.435 17.537 72.456 1.00 25.18 150 GLN A C 1
ATOM 682 O O . GLN A 1 88 ? 42.452 16.931 72.031 1.00 24.15 150 GLN A O 1
ATOM 688 N N . ILE A 1 89 ? 44.540 17.729 71.740 1.00 22.55 151 ILE A N 1
ATOM 689 C CA . ILE A 1 89 ? 44.690 17.187 70.400 1.00 23.43 151 ILE A CA 1
ATOM 690 C C . ILE A 1 89 ? 44.926 15.689 70.632 1.00 24.64 151 ILE A C 1
ATOM 691 O O . ILE A 1 89 ? 45.769 15.319 71.450 1.00 23.97 151 ILE A O 1
ATOM 696 N N . ALA A 1 90 ? 44.185 14.841 69.928 1.00 24.35 152 ALA A N 1
ATOM 697 C CA . ALA A 1 90 ? 44.331 13.398 70.088 1.00 25.70 152 ALA A CA 1
ATOM 698 C C . ALA A 1 90 ? 43.599 12.657 68.979 1.00 26.06 152 ALA A C 1
ATOM 699 O O . ALA A 1 90 ? 42.653 13.189 68.385 1.00 25.56 152 ALA A O 1
ATOM 701 N N . PRO A 1 91 ? 44.018 11.408 68.696 1.00 26.80 153 PRO A N 1
ATOM 702 C CA . PRO A 1 91 ? 43.407 10.573 67.656 1.00 26.82 153 PRO A CA 1
ATOM 703 C C . PRO A 1 91 ? 41.885 10.590 67.776 1.00 27.65 153 PRO A C 1
ATOM 704 O O . PRO A 1 91 ? 41.339 10.469 68.871 1.00 29.18 153 PRO A O 1
ATOM 708 N N . GLY A 1 92 ? 41.213 10.731 66.642 1.00 28.81 154 GLY A N 1
ATOM 709 C CA . GLY A 1 92 ? 39.764 10.766 66.625 1.00 30.47 154 GLY A CA 1
ATOM 710 C C . GLY A 1 92 ? 39.292 11.195 65.249 1.00 32.74 154 GLY A C 1
ATOM 711 O O . GLY A 1 92 ? 39.616 10.555 64.249 1.00 35.91 154 GLY A O 1
ATOM 712 N N . SER A 1 93 ? 38.531 12.281 65.185 1.00 29.83 155 SER A N 1
ATOM 713 C CA . SER A 1 93 ? 38.036 12.773 63.908 1.00 29.06 155 SER A CA 1
ATOM 714 C C . SER A 1 93 ? 38.853 13.998 63.507 1.00 27.57 155 SER A C 1
ATOM 715 O O . SER A 1 93 ? 39.245 14.793 64.364 1.00 24.25 155 SER A O 1
ATOM 718 N N . GLN A 1 94 ? 39.119 14.139 62.215 1.00 25.94 156 GLN A N 1
ATOM 719 C CA . GLN A 1 94 ? 39.865 15.286 61.718 1.00 26.65 156 GLN A CA 1
ATOM 720 C C . GLN A 1 94 ? 38.908 16.477 61.816 1.00 25.94 156 GLN A C 1
ATOM 721 O O . GLN A 1 94 ? 37.797 16.433 61.300 1.00 25.89 156 GLN A O 1
ATOM 727 N N . THR A 1 95 ? 39.330 17.535 62.497 1.00 23.34 157 THR A N 1
ATOM 728 C CA . THR A 1 95 ? 38.466 18.698 62.679 1.00 22.29 157 THR A CA 1
ATOM 729 C C . THR A 1 95 ? 38.827 19.905 61.822 1.00 21.27 157 THR A C 1
ATOM 730 O O . THR A 1 95 ? 37.954 20.550 61.240 1.00 19.16 157 THR A O 1
ATOM 734 N N . VAL A 1 96 ? 40.117 20.206 61.764 1.00 19.59 158 VAL A N 1
ATOM 735 C CA . VAL A 1 96 ? 40.591 21.367 61.034 1.00 20.16 158 VAL A CA 1
ATOM 736 C C . VAL A 1 96 ? 41.877 21.117 60.264 1.00 19.51 158 VAL A C 1
ATOM 737 O O . VAL A 1 96 ? 42.772 20.426 60.735 1.00 20.71 158 VAL A O 1
ATOM 741 N N . LEU A 1 97 ? 41.961 21.691 59.073 1.00 19.42 159 LEU A N 1
ATOM 742 C CA . LEU A 1 97 ? 43.175 21.597 58.273 1.00 17.74 159 LEU A CA 1
ATOM 743 C C . LEU A 1 97 ? 43.763 23.007 58.206 1.00 18.96 159 LEU A C 1
ATOM 744 O O . LEU A 1 97 ? 43.099 23.943 57.754 1.00 19.27 159 LEU A O 1
ATOM 749 N N . GLY A 1 98 ? 44.997 23.165 58.668 1.00 19.49 160 GLY A N 1
ATOM 750 C CA . GLY A 1 98 ? 45.641 24.458 58.584 1.00 20.88 160 GLY A CA 1
ATOM 751 C C . GLY A 1 98 ? 46.534 24.463 57.354 1.00 21.54 160 GLY A C 1
ATOM 752 O O . GLY A 1 98 ? 47.286 23.512 57.133 1.00 23.35 160 GLY A O 1
ATOM 753 N N . ILE A 1 99 ? 46.438 25.509 56.540 1.00 20.70 161 ILE A N 1
ATOM 754 C CA . ILE A 1 99 ? 47.262 25.624 55.339 1.00 21.41 161 ILE A CA 1
ATOM 755 C C . ILE A 1 99 ? 48.103 26.887 55.460 1.00 22.47 161 ILE A C 1
ATOM 756 O O . ILE A 1 99 ? 47.562 27.978 55.635 1.00 22.73 161 ILE A O 1
ATOM 761 N N . GLY A 1 100 ? 49.422 26.733 55.369 1.00 22.87 162 GLY A N 1
ATOM 762 C CA . GLY A 1 100 ? 50.307 27.873 55.497 1.00 23.34 162 GLY A CA 1
ATOM 763 C C . GLY A 1 100 ? 50.903 27.916 56.893 1.00 24.79 162 GLY A C 1
ATOM 764 O O . GLY A 1 100 ? 50.847 26.917 57.616 1.00 23.29 162 GLY A O 1
ATOM 765 N N . PRO A 1 101 ? 51.459 29.061 57.321 1.00 24.55 163 PRO A N 1
ATOM 766 C CA . PRO A 1 101 ? 51.570 30.323 56.580 1.00 25.58 163 PRO A CA 1
ATOM 767 C C . PRO A 1 101 ? 52.287 30.150 55.243 1.00 25.16 163 PRO A C 1
ATOM 768 O O . PRO A 1 101 ? 53.286 29.429 55.156 1.00 27.23 163 PRO A O 1
ATOM 772 N N . GLY A 1 102 ? 51.778 30.812 54.213 1.00 25.00 164 GLY A N 1
ATOM 773 C CA . GLY A 1 102 ? 52.408 30.731 52.908 1.00 27.47 164 GLY A CA 1
ATOM 774 C C . GLY A 1 102 ? 51.987 31.871 52.004 1.00 27.40 164 GLY A C 1
ATOM 775 O O . GLY A 1 102 ? 51.125 32.670 52.376 1.00 25.87 164 GLY A O 1
ATOM 776 N N . PRO A 1 103 ? 52.587 31.983 50.807 1.00 29.61 165 PRO A N 1
ATOM 777 C CA . PRO A 1 103 ? 52.261 33.039 49.843 1.00 28.97 165 PRO A CA 1
ATOM 778 C C . PRO A 1 103 ? 50.753 33.055 49.613 1.00 29.45 165 PRO A C 1
ATOM 779 O O . PRO A 1 103 ? 50.152 32.017 49.347 1.00 29.44 165 PRO A O 1
ATOM 783 N N . ALA A 1 104 ? 50.145 34.229 49.710 1.00 30.27 166 ALA A N 1
ATOM 784 C CA . ALA A 1 104 ? 48.700 34.358 49.537 1.00 31.13 166 ALA A CA 1
ATOM 785 C C . ALA A 1 104 ? 48.204 33.858 48.186 1.00 31.78 166 ALA A C 1
ATOM 786 O O . ALA A 1 104 ? 47.145 33.236 48.102 1.00 31.64 166 ALA A O 1
ATOM 788 N N . ASP A 1 105 ? 48.966 34.126 47.130 1.00 32.60 167 ASP A N 1
ATOM 789 C CA . ASP A 1 105 ? 48.570 33.695 45.793 1.00 33.56 167 ASP A CA 1
ATOM 790 C C . ASP A 1 105 ? 48.438 32.172 45.695 1.00 31.56 167 ASP A C 1
ATOM 791 O O . ASP A 1 105 ? 47.474 31.663 45.122 1.00 32.01 167 ASP A O 1
ATOM 796 N N . LEU A 1 106 ? 49.399 31.444 46.251 1.00 29.16 168 LEU A N 1
ATOM 797 C CA . LEU A 1 106 ? 49.339 29.988 46.202 1.00 28.98 168 LEU A CA 1
ATOM 798 C C . LEU A 1 106 ? 48.180 29.477 47.034 1.00 28.43 168 LEU A C 1
ATOM 799 O O . LEU A 1 106 ? 47.400 28.635 46.585 1.00 27.72 168 LEU A O 1
ATOM 804 N N . ILE A 1 107 ? 48.064 29.999 48.250 1.00 27.77 169 ILE A N 1
ATOM 805 C CA . ILE A 1 107 ? 46.998 29.580 49.145 1.00 26.72 169 ILE A CA 1
ATOM 806 C C . ILE A 1 107 ? 45.617 29.740 48.516 1.00 25.60 169 ILE A C 1
ATOM 807 O O . ILE A 1 107 ? 44.778 28.839 48.610 1.00 24.05 169 ILE A O 1
ATOM 812 N N . ASP A 1 108 ? 45.384 30.870 47.854 1.00 24.10 170 ASP A N 1
ATOM 813 C CA . ASP A 1 108 ? 44.091 31.121 47.219 1.00 24.97 170 ASP A CA 1
ATOM 814 C C . ASP A 1 108 ? 43.760 30.132 46.110 1.00 23.63 170 ASP A C 1
ATOM 815 O O . ASP A 1 108 ? 42.592 29.900 45.807 1.00 22.70 170 ASP A O 1
ATOM 820 N N . LYS A 1 109 ? 44.782 29.551 45.498 1.00 23.64 171 LYS A N 1
ATOM 821 C CA . LYS A 1 109 ? 44.539 28.565 44.452 1.00 24.69 171 LYS A CA 1
ATOM 822 C C . LYS A 1 109 ? 43.916 27.323 45.083 1.00 24.12 171 LYS A C 1
ATOM 823 O O . LYS A 1 109 ? 43.075 26.649 44.477 1.00 23.97 171 LYS A O 1
ATOM 829 N N . VAL A 1 110 ? 44.321 27.035 46.314 1.00 22.98 172 VAL A N 1
ATOM 830 C CA . VAL A 1 110 ? 43.813 25.869 47.028 1.00 22.97 172 VAL A CA 1
ATOM 831 C C . VAL A 1 110 ? 42.466 26.095 47.727 1.00 23.41 172 VAL A C 1
ATOM 832 O O . VAL A 1 110 ? 41.563 25.273 47.617 1.00 22.35 172 VAL A O 1
ATOM 836 N N . THR A 1 111 ? 42.325 27.226 48.416 1.00 24.03 173 THR A N 1
ATOM 837 C CA . THR A 1 111 ? 41.118 27.508 49.196 1.00 25.87 173 THR A CA 1
ATOM 838 C C . THR A 1 111 ? 40.262 28.717 48.811 1.00 27.03 173 THR A C 1
ATOM 839 O O . THR A 1 111 ? 39.198 28.936 49.403 1.00 26.62 173 THR A O 1
ATOM 843 N N . GLY A 1 112 ? 40.716 29.491 47.831 1.00 27.52 174 GLY A N 1
ATOM 844 C CA . GLY A 1 112 ? 39.986 30.679 47.420 1.00 28.66 174 GLY A CA 1
ATOM 845 C C . GLY A 1 112 ? 38.491 30.562 47.187 1.00 29.63 174 GLY A C 1
ATOM 846 O O . GLY A 1 112 ? 37.757 31.535 47.359 1.00 29.97 174 GLY A O 1
ATOM 847 N N . HIS A 1 113 ? 38.030 29.381 46.797 1.00 28.44 175 HIS A N 1
ATOM 848 C CA . HIS A 1 113 ? 36.613 29.158 46.519 1.00 27.48 175 HIS A CA 1
ATOM 849 C C . HIS A 1 113 ? 35.797 28.779 47.750 1.00 27.34 175 HIS A C 1
ATOM 850 O O . HIS A 1 113 ? 34.569 28.746 47.696 1.00 26.58 175 HIS A O 1
ATOM 857 N N . LEU A 1 114 ? 36.470 28.486 48.859 1.00 25.74 176 LEU A N 1
ATOM 858 C CA . LEU A 1 114 ? 35.759 28.086 50.063 1.00 24.92 176 LEU A CA 1
ATOM 859 C C . LEU A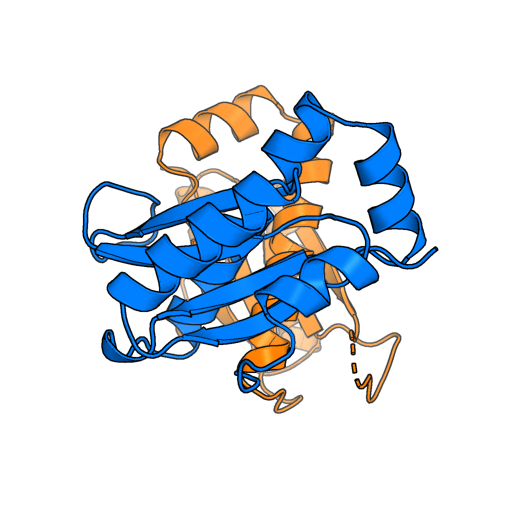 1 114 ? 35.012 29.229 50.737 1.00 26.04 176 LEU A C 1
ATOM 860 O O . LEU A 1 114 ? 35.490 30.361 50.792 1.00 26.80 176 LEU A O 1
ATOM 865 N N . LYS A 1 115 ? 33.828 28.913 51.244 1.00 27.75 177 LYS A N 1
ATOM 866 C CA . LYS A 1 115 ? 32.992 29.884 51.927 1.00 29.41 177 LYS A CA 1
ATOM 867 C C . LYS A 1 115 ? 33.561 30.216 53.303 1.00 28.97 177 LYS A C 1
ATOM 868 O O . LYS A 1 115 ? 34.084 29.344 54.000 1.00 26.42 177 LYS A O 1
ATOM 874 N N . LEU A 1 116 ? 33.445 31.483 53.689 1.00 26.51 178 LEU A N 1
ATOM 875 C CA . LEU A 1 116 ? 33.938 31.946 54.975 1.00 27.33 178 LEU A CA 1
ATOM 876 C C . LEU A 1 116 ? 33.131 31.375 56.124 1.00 26.27 178 LEU A C 1
ATOM 877 O O . LEU A 1 116 ? 31.921 31.165 56.026 1.00 26.45 178 LEU A O 1
ATOM 882 N N . TYR A 1 117 ? 33.825 31.096 57.214 1.00 25.59 179 TYR A N 1
ATOM 883 C CA . TYR A 1 117 ? 33.175 30.579 58.405 1.00 26.74 179 TYR A CA 1
ATOM 884 C C . TYR A 1 117 ? 32.698 31.804 59.183 1.00 27.88 179 TYR A C 1
ATOM 885 O O . TYR A 1 117 ? 31.535 31.769 59.655 1.00 28.08 179 TYR A O 1
ATOM 895 N N . GLU B 1 2 ? 46.232 18.643 83.676 1.00 46.35 64 GLU B N 1
ATOM 896 C CA . GLU B 1 2 ? 47.534 19.027 84.282 1.00 44.46 64 GLU B CA 1
ATOM 897 C C . GLU B 1 2 ? 48.015 20.369 83.777 1.00 41.99 64 GLU B C 1
ATOM 898 O O . GLU B 1 2 ? 48.416 21.235 84.555 1.00 40.01 64 GLU B O 1
ATOM 904 N N . TYR B 1 3 ? 48.001 20.522 82.461 1.00 39.51 65 TYR B N 1
ATOM 905 C CA . TYR B 1 3 ? 48.418 21.764 81.830 1.00 38.20 65 TYR B CA 1
ATOM 906 C C . TYR B 1 3 ? 47.359 22.176 80.842 1.00 35.85 65 TYR B C 1
ATOM 907 O O . TYR B 1 3 ? 46.810 21.335 80.136 1.00 36.36 65 TYR B O 1
ATOM 916 N N . LYS B 1 4 ? 47.051 23.464 80.801 1.00 31.56 66 LYS B N 1
ATOM 917 C CA . LYS B 1 4 ? 46.071 23.935 79.846 1.00 28.51 66 LYS B CA 1
ATOM 918 C C . LYS B 1 4 ? 46.194 25.420 79.571 1.00 26.52 66 LYS B C 1
ATOM 919 O O . LYS B 1 4 ? 46.889 26.153 80.285 1.00 26.74 66 LYS B O 1
ATOM 925 N N . MET B 1 5 ? 45.533 25.847 78.508 1.00 21.52 67 MET B N 1
ATOM 926 C CA . MET B 1 5 ? 45.539 27.241 78.087 1.00 22.11 67 MET B CA 1
ATOM 927 C C . MET B 1 5 ? 44.068 27.636 78.024 1.00 20.75 67 MET B C 1
ATOM 928 O O . MET B 1 5 ? 43.234 26.845 77.582 1.00 20.38 67 MET B O 1
ATOM 933 N N . ILE B 1 6 ? 43.744 28.836 78.494 1.00 19.17 68 ILE B N 1
ATOM 934 C CA . ILE B 1 6 ? 42.369 29.318 78.435 1.00 19.32 68 ILE B CA 1
ATOM 935 C C . ILE B 1 6 ? 42.351 30.515 77.496 1.00 17.91 68 ILE B C 1
ATOM 936 O O . ILE B 1 6 ? 43.233 31.367 77.558 1.00 18.59 68 ILE B O 1
ATOM 941 N N . LEU B 1 7 ? 41.341 30.580 76.639 1.00 16.41 69 LEU B N 1
ATOM 942 C CA . LEU B 1 7 ? 41.187 31.690 75.709 1.00 16.64 69 LEU B CA 1
ATOM 943 C C . LEU B 1 7 ? 39.898 32.365 76.143 1.00 18.36 69 LEU B C 1
ATOM 944 O O . LEU B 1 7 ? 38.819 31.780 76.041 1.00 17.84 69 LEU B O 1
ATOM 949 N N . VAL B 1 8 ? 40.022 33.587 76.659 1.00 16.90 70 VAL B N 1
ATOM 950 C CA . VAL B 1 8 ? 38.881 34.339 77.170 1.00 16.61 70 VAL B CA 1
ATOM 951 C C . VAL B 1 8 ? 38.378 35.340 76.133 1.00 18.17 70 VAL B C 1
ATOM 952 O O . VAL B 1 8 ? 39.084 36.286 75.772 1.00 18.00 70 VAL B O 1
ATOM 956 N N . VAL B 1 9 ? 37.151 35.123 75.666 1.00 16.56 71 VAL B N 1
ATOM 957 C CA . VAL B 1 9 ? 36.550 35.971 74.647 1.00 17.88 71 VAL B CA 1
ATOM 958 C C . VAL B 1 9 ? 35.653 37.048 75.254 1.00 19.77 71 VAL B C 1
ATOM 959 O O . VAL B 1 9 ? 34.751 36.749 76.036 1.00 19.63 71 VAL B O 1
ATOM 963 N N . ARG B 1 10 ? 35.902 38.302 74.888 1.00 20.49 72 ARG B N 1
ATOM 964 C CA . ARG B 1 10 ? 35.095 39.407 75.392 1.00 23.79 72 ARG B CA 1
ATOM 965 C C . ARG B 1 10 ? 33.761 39.319 74.652 1.00 25.62 72 ARG B C 1
ATOM 966 O O . ARG B 1 10 ? 33.693 39.511 73.439 1.00 27.40 72 ARG B O 1
ATOM 974 N N . ASN B 1 11 ? 32.703 39.023 75.398 1.00 27.33 73 ASN B N 1
ATOM 975 C CA . ASN B 1 11 ? 31.378 38.823 74.830 1.00 29.16 73 ASN B CA 1
ATOM 976 C C . ASN B 1 11 ? 30.555 40.042 74.406 1.00 29.61 73 ASN B C 1
ATOM 977 O O . ASN B 1 11 ? 29.629 39.903 73.609 1.00 31.66 73 ASN B O 1
ATOM 982 N N . ASP B 1 12 ? 30.861 41.226 74.922 1.00 30.16 74 ASP B N 1
ATOM 983 C CA . ASP B 1 12 ? 30.059 42.390 74.558 1.00 29.43 74 ASP B CA 1
ATOM 984 C C . ASP B 1 12 ? 30.469 43.103 73.274 1.00 30.29 74 ASP B C 1
ATOM 985 O O . ASP B 1 12 ? 30.020 44.212 73.005 1.00 31.11 74 ASP B O 1
ATOM 990 N N . LEU B 1 13 ? 31.323 42.476 72.478 1.00 30.59 75 LEU B N 1
ATOM 991 C CA . LEU B 1 13 ? 31.736 43.081 71.222 1.00 31.48 75 LEU B CA 1
ATOM 992 C C . LEU B 1 13 ? 30.926 42.429 70.114 1.00 32.78 75 LEU B C 1
ATOM 993 O O . LEU B 1 13 ? 30.878 42.919 68.989 1.00 31.72 75 LEU B O 1
ATOM 998 N N . LYS B 1 14 ? 30.284 41.318 70.459 1.00 35.59 76 LYS B N 1
ATOM 999 C CA . LYS B 1 14 ? 29.481 40.556 69.514 1.00 37.97 76 LYS B CA 1
ATOM 1000 C C . LYS B 1 14 ? 30.217 40.282 68.205 1.00 36.19 76 LYS B C 1
ATOM 1001 O O . LYS B 1 14 ? 29.720 40.568 67.115 1.00 35.36 76 LYS B O 1
ATOM 1007 N N . MET B 1 15 ? 31.419 39.734 68.324 1.00 32.49 77 MET B N 1
ATOM 1008 C CA . MET B 1 15 ? 32.210 39.389 67.149 1.00 30.16 77 MET B C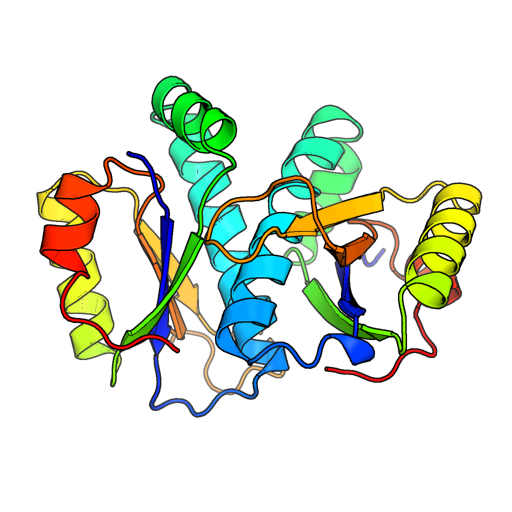A 1
ATOM 1009 C C . MET B 1 15 ? 31.592 38.131 66.541 1.00 28.44 77 MET B C 1
ATOM 1010 O O . MET B 1 15 ? 31.030 37.302 67.265 1.00 27.18 77 MET B O 1
ATOM 1015 N N . GLY B 1 16 ? 31.681 37.996 65.220 1.00 27.29 78 GLY B N 1
ATOM 1016 C CA . GLY B 1 16 ? 31.145 36.812 64.573 1.00 26.10 78 GLY B CA 1
ATOM 1017 C C . GLY B 1 16 ? 31.989 35.608 64.959 1.00 25.81 78 GLY B C 1
ATOM 1018 O O . GLY B 1 16 ? 33.137 35.765 65.394 1.00 23.08 78 GLY B O 1
ATOM 1019 N N . LYS B 1 17 ? 31.444 34.407 64.792 1.00 24.71 79 LYS B N 1
ATOM 1020 C CA . LYS B 1 17 ? 32.175 33.204 65.168 1.00 25.32 79 LYS B CA 1
ATOM 1021 C C . LYS B 1 17 ? 33.499 33.030 64.426 1.00 23.57 79 LYS B C 1
ATOM 1022 O O . LYS B 1 17 ? 34.462 32.523 64.995 1.00 22.55 79 LYS B O 1
ATOM 1028 N N . GLY B 1 18 ? 33.548 33.453 63.167 1.00 23.78 80 GLY B N 1
ATOM 1029 C CA . GLY B 1 18 ? 34.777 33.347 62.398 1.00 21.86 80 GLY B CA 1
ATOM 1030 C C . GLY B 1 18 ? 35.858 34.258 62.959 1.00 22.61 80 GLY B C 1
ATOM 1031 O O . GLY B 1 18 ? 37.035 33.884 63.034 1.00 18.18 80 GLY B O 1
ATOM 1032 N N . LYS B 1 19 ? 35.461 35.462 63.360 1.00 22.34 81 LYS B N 1
ATOM 1033 C CA . LYS B 1 19 ? 36.409 36.418 63.922 1.00 23.45 81 LYS B CA 1
ATOM 1034 C C . LYS B 1 19 ? 36.929 35.905 65.258 1.00 20.41 81 LYS B C 1
ATOM 1035 O O . LYS B 1 19 ? 38.118 35.983 65.535 1.00 20.18 81 LYS B O 1
ATOM 1041 N N . VAL B 1 20 ? 36.032 35.386 66.086 1.00 19.04 82 VAL B N 1
ATOM 1042 C CA . VAL B 1 20 ? 36.427 34.854 67.380 1.00 19.40 82 VAL B CA 1
ATOM 1043 C C . VAL B 1 20 ? 37.452 33.735 67.194 1.00 19.12 82 VAL B C 1
ATOM 1044 O O . VAL B 1 20 ? 38.462 33.685 67.884 1.00 17.04 82 VAL B O 1
ATOM 1048 N N . ALA B 1 21 ? 37.189 32.833 66.255 1.00 19.02 83 ALA B N 1
ATOM 1049 C CA . ALA B 1 21 ? 38.114 31.739 66.015 1.00 18.79 83 ALA B CA 1
ATOM 1050 C C . ALA B 1 21 ? 39.476 32.298 65.616 1.00 18.00 83 ALA B C 1
ATOM 1051 O O . ALA B 1 21 ? 40.511 31.824 66.086 1.00 17.60 83 ALA B O 1
ATOM 1053 N N . ALA B 1 22 ? 39.475 33.324 64.769 1.00 18.43 84 ALA B N 1
ATOM 1054 C CA . ALA B 1 22 ? 40.722 33.921 64.317 1.00 18.23 84 ALA B CA 1
ATOM 1055 C C . ALA B 1 22 ? 41.436 34.617 65.467 1.00 18.76 84 ALA B C 1
ATOM 1056 O O . ALA B 1 22 ? 42.645 34.477 65.614 1.00 16.76 84 ALA B O 1
ATOM 1058 N N . GLN B 1 23 ? 40.684 35.365 66.278 1.00 18.78 85 GLN B N 1
ATOM 1059 C CA . GLN B 1 23 ? 41.272 36.087 67.409 1.00 18.95 85 GLN B CA 1
ATOM 1060 C C . GLN B 1 23 ? 41.864 35.109 68.424 1.00 17.85 85 GLN B C 1
ATOM 1061 O O . GLN B 1 23 ? 42.957 35.324 68.951 1.00 17.47 85 GLN B O 1
ATOM 1067 N N . CYS B 1 24 ? 41.146 34.027 68.698 1.00 16.76 86 CYS B N 1
ATOM 1068 C CA . CYS B 1 24 ? 41.654 33.037 69.644 1.00 17.34 86 CYS B CA 1
ATOM 1069 C C . CYS B 1 24 ? 42.961 32.459 69.119 1.00 16.69 86 CYS B C 1
ATOM 1070 O O . CYS B 1 24 ? 43.898 32.235 69.884 1.00 17.85 86 CYS B O 1
ATOM 1073 N N . SER B 1 25 ? 43.014 32.227 67.810 1.00 18.01 87 SER B N 1
ATOM 1074 C CA . SER B 1 25 ? 44.207 31.682 67.177 1.00 18.60 87 SER B CA 1
ATOM 1075 C C . SER B 1 25 ? 45.383 32.639 67.349 1.00 19.13 87 SER B C 1
ATOM 1076 O O . SER B 1 25 ? 46.490 32.203 67.645 1.00 18.53 87 SER B O 1
ATOM 1079 N N . HIS B 1 26 ? 45.147 33.938 67.158 1.00 19.52 88 HIS B N 1
ATOM 1080 C CA . HIS B 1 26 ? 46.205 34.929 67.362 1.00 19.23 88 HIS B CA 1
ATOM 1081 C C . HIS B 1 26 ? 46.679 34.825 68.814 1.00 20.01 88 HIS B C 1
ATOM 1082 O O . HIS B 1 26 ? 47.885 34.819 69.103 1.00 18.49 88 HIS B O 1
ATOM 1089 N N . ALA B 1 27 ? 45.722 34.747 69.734 1.00 17.76 89 ALA B N 1
ATOM 1090 C CA . ALA B 1 27 ? 46.053 34.674 71.147 1.00 19.64 89 ALA B CA 1
ATOM 1091 C C . ALA B 1 27 ? 46.879 33.443 71.516 1.00 20.24 89 ALA B C 1
ATOM 1092 O O . ALA B 1 27 ? 47.838 33.548 72.282 1.00 20.97 89 ALA B O 1
ATOM 1094 N N . ALA B 1 28 ? 46.516 32.283 70.974 1.00 18.36 90 ALA B N 1
ATOM 1095 C CA . ALA B 1 28 ? 47.239 31.049 71.277 1.00 20.25 90 ALA B CA 1
ATOM 1096 C C . ALA B 1 28 ? 48.671 31.105 70.748 1.00 21.42 90 ALA B C 1
ATOM 1097 O O . ALA B 1 28 ? 49.609 30.695 71.429 1.00 22.90 90 ALA B O 1
ATOM 1099 N N . VAL B 1 29 ? 48.840 31.615 69.535 1.00 22.52 91 VAL B N 1
ATOM 1100 C CA . VAL B 1 29 ? 50.171 31.721 68.967 1.00 24.15 91 VAL B CA 1
ATOM 1101 C C . VAL B 1 29 ? 51.005 32.671 69.831 1.00 26.13 91 VAL B C 1
ATOM 1102 O O . VAL B 1 29 ? 52.162 32.387 70.136 1.00 26.30 91 VAL B O 1
ATOM 1106 N N . SER B 1 30 ? 50.408 33.790 70.235 1.00 26.76 92 SER B N 1
ATOM 1107 C CA . SER B 1 30 ? 51.105 34.769 71.067 1.00 28.18 92 SER B CA 1
ATOM 1108 C C . SER B 1 30 ? 51.563 34.129 72.370 1.00 27.51 92 SER B C 1
ATOM 1109 O O . SER B 1 30 ? 52.714 34.289 72.777 1.00 29.05 92 SER B O 1
ATOM 1112 N N . ALA B 1 31 ? 50.660 33.406 73.025 1.00 27.03 93 ALA B N 1
ATOM 1113 C CA . ALA B 1 31 ? 50.994 32.728 74.274 1.00 27.26 93 ALA B CA 1
ATOM 1114 C C . ALA B 1 31 ? 52.122 31.733 74.012 1.00 27.95 93 ALA B C 1
ATOM 1115 O O . ALA B 1 31 ? 53.029 31.578 74.827 1.00 27.71 93 ALA B O 1
ATOM 1117 N N . TYR B 1 32 ? 52.058 31.050 72.874 1.00 28.52 94 TYR B N 1
ATOM 1118 C CA . TYR B 1 32 ? 53.090 30.077 72.525 1.00 29.51 94 TYR B CA 1
ATOM 1119 C C . TYR B 1 32 ? 54.465 30.737 72.461 1.00 29.50 94 TYR B C 1
ATOM 1120 O O . TYR B 1 32 ? 55.419 30.262 73.075 1.00 29.32 94 TYR B O 1
ATOM 1129 N N . LYS B 1 33 ? 54.556 31.832 71.712 1.00 30.32 95 LYS B N 1
ATOM 1130 C CA . LYS B 1 33 ? 55.814 32.557 71.544 1.00 32.76 95 LYS B CA 1
ATOM 1131 C C . LYS B 1 33 ? 56.386 33.064 72.868 1.00 34.14 95 LYS B C 1
ATOM 1132 O O . LYS B 1 33 ? 57.594 32.974 73.107 1.00 33.10 95 LYS B O 1
ATOM 1138 N N . GLN B 1 34 ? 55.517 33.590 73.727 1.00 33.78 96 GLN B N 1
ATOM 1139 C CA . GLN B 1 34 ? 55.952 34.113 75.016 1.00 34.66 96 GLN B CA 1
ATOM 1140 C C . GLN B 1 34 ? 56.523 33.038 75.919 1.00 35.72 96 GLN B C 1
ATOM 1141 O O . GLN B 1 34 ? 57.627 33.182 76.443 1.00 36.01 96 GLN B O 1
ATOM 1147 N N . ILE B 1 35 ? 55.771 31.959 76.110 1.00 35.35 97 ILE B N 1
ATOM 1148 C CA . ILE B 1 35 ? 56.237 30.902 76.989 1.00 36.78 97 ILE B CA 1
ATOM 1149 C C . ILE B 1 35 ? 57.435 30.156 76.426 1.00 39.48 97 ILE B C 1
ATOM 1150 O O . ILE B 1 35 ? 58.171 29.507 77.168 1.00 38.17 97 ILE B O 1
ATOM 1155 N N . GLN B 1 36 ? 57.636 30.241 75.116 1.00 42.13 98 GLN B N 1
ATOM 1156 C CA . GLN B 1 36 ? 58.780 29.578 74.512 1.00 45.95 98 GLN B CA 1
ATOM 1157 C C . GLN B 1 36 ? 60.044 30.299 74.983 1.00 47.84 98 GLN B C 1
ATOM 1158 O O . GLN B 1 36 ? 61.085 29.673 75.174 1.00 47.84 98 GLN B O 1
ATOM 1164 N N . ARG B 1 37 ? 59.944 31.614 75.174 1.00 50.46 99 ARG B N 1
ATOM 1165 C CA . ARG B 1 37 ? 61.077 32.420 75.630 1.00 54.14 99 ARG B CA 1
ATOM 1166 C C . ARG B 1 37 ? 61.360 32.303 77.126 1.00 53.79 99 ARG B C 1
ATOM 1167 O O . ARG B 1 37 ? 62.520 32.244 77.538 1.00 54.06 99 ARG B O 1
ATOM 1175 N N . ARG B 1 38 ? 60.301 32.269 77.930 1.00 53.68 100 ARG B N 1
ATOM 1176 C CA . ARG B 1 38 ? 60.434 32.211 79.382 1.00 53.17 100 ARG B CA 1
ATOM 1177 C C . ARG B 1 38 ? 60.382 30.839 80.055 1.00 50.99 100 ARG B C 1
ATOM 1178 O O . ARG B 1 38 ? 61.002 30.638 81.087 1.00 50.61 100 ARG B O 1
ATOM 1186 N N . ASN B 1 39 ? 59.650 29.887 79.501 1.00 48.45 101 ASN B N 1
ATOM 1187 C CA . ASN B 1 39 ? 59.563 28.593 80.173 1.00 47.03 101 ASN B CA 1
ATOM 1188 C C . ASN B 1 39 ? 59.391 27.450 79.183 1.00 45.98 101 ASN B C 1
ATOM 1189 O O . ASN B 1 39 ? 58.333 26.832 79.134 1.00 44.97 101 ASN B O 1
ATOM 1194 N N . PRO B 1 40 ? 60.416 27.164 78.366 1.00 45.76 102 PRO B N 1
ATOM 1195 C CA . PRO B 1 40 ? 60.319 26.075 77.388 1.00 44.84 102 PRO B CA 1
ATOM 1196 C C . PRO B 1 40 ? 59.914 24.740 77.984 1.00 43.81 102 PRO B C 1
ATOM 1197 O O . PRO B 1 40 ? 59.180 23.971 77.370 1.00 43.01 102 PRO B O 1
ATOM 1201 N N . GLU B 1 41 ? 60.408 24.471 79.184 1.00 42.92 103 GLU B N 1
ATOM 1202 C CA . GLU B 1 41 ? 60.107 23.223 79.864 1.00 43.64 103 GLU B CA 1
ATOM 1203 C C . GLU B 1 41 ? 58.615 23.122 80.145 1.00 42.03 103 GLU B C 1
ATOM 1204 O O . GLU B 1 41 ? 58.021 22.051 80.023 1.00 42.24 103 GLU B O 1
ATOM 1210 N N . MET B 1 42 ? 58.001 24.239 80.517 1.00 40.82 104 MET B N 1
ATOM 1211 C CA . MET B 1 42 ? 56.570 24.222 80.781 1.00 39.14 104 MET B CA 1
ATOM 1212 C C . MET B 1 42 ? 55.836 24.064 79.455 1.00 37.02 104 MET B C 1
ATOM 1213 O O . MET B 1 42 ? 54.850 23.335 79.361 1.00 34.89 104 MET B O 1
ATOM 1218 N N . LEU B 1 43 ? 56.323 24.757 78.432 1.00 37.20 105 LEU B N 1
ATOM 1219 C CA . LEU B 1 43 ? 55.724 24.665 77.111 1.00 37.60 105 LEU B CA 1
ATOM 1220 C C . LEU B 1 43 ? 55.749 23.199 76.663 1.00 38.70 105 LEU B C 1
ATOM 1221 O O . LEU B 1 43 ? 54.783 22.703 76.085 1.00 36.67 105 LEU B O 1
ATOM 1226 N N . LYS B 1 44 ? 56.843 22.497 76.955 1.00 38.82 106 LYS B N 1
ATOM 1227 C CA . LYS B 1 44 ? 56.952 21.095 76.562 1.00 39.09 106 LYS B CA 1
ATOM 1228 C C . LYS B 1 44 ? 55.945 20.193 77.256 1.00 38.53 106 LYS B C 1
ATOM 1229 O O . LYS B 1 44 ? 55.359 19.312 76.627 1.00 38.78 106 LYS B O 1
ATOM 1235 N N . GLN B 1 45 ? 55.734 20.404 78.549 1.00 36.72 107 GLN B N 1
ATOM 1236 C CA . GLN B 1 45 ? 54.786 19.570 79.272 1.00 37.05 107 GLN B CA 1
ATOM 1237 C C . GLN B 1 45 ? 53.371 19.746 78.725 1.00 35.32 107 GLN B C 1
ATOM 1238 O O . GLN B 1 45 ? 52.595 18.795 78.659 1.00 34.05 107 GLN B O 1
ATOM 1244 N N . TRP B 1 46 ? 53.045 20.969 78.325 1.00 32.37 108 TRP B N 1
ATOM 1245 C CA . TRP B 1 46 ? 51.732 21.267 77.766 1.00 30.34 108 TRP B CA 1
ATOM 1246 C C . TRP B 1 46 ? 51.577 20.509 76.439 1.00 30.98 108 TRP B C 1
ATOM 1247 O O . TRP B 1 46 ? 50.588 19.818 76.214 1.00 30.82 108 TRP B O 1
ATOM 1258 N N . GLU B 1 47 ? 52.570 20.639 75.569 1.00 32.39 109 GLU B N 1
ATOM 1259 C CA . GLU B 1 47 ? 52.547 19.962 74.283 1.00 36.13 109 GLU B CA 1
ATOM 1260 C C . GLU B 1 47 ? 52.403 18.450 74.445 1.00 37.94 109 GLU B C 1
ATOM 1261 O O . GLU B 1 47 ? 51.799 17.786 73.602 1.00 38.38 109 GLU B O 1
ATOM 1267 N N . TYR B 1 48 ? 52.948 17.912 75.532 1.00 39.75 110 TYR B N 1
ATOM 1268 C CA . TYR B 1 48 ? 52.876 16.477 75.794 1.00 40.88 110 TYR B CA 1
ATOM 1269 C C . TYR B 1 48 ? 51.470 16.051 76.192 1.00 40.86 110 TYR B C 1
ATOM 1270 O O . TYR B 1 48 ? 51.072 14.907 75.964 1.00 41.28 110 TYR B O 1
ATOM 1279 N N . CYS B 1 49 ? 50.729 16.976 76.795 1.00 38.65 111 CYS B N 1
ATOM 1280 C CA . CYS B 1 49 ? 49.355 16.727 77.220 1.00 37.34 111 CYS B CA 1
ATOM 1281 C C . CYS B 1 49 ? 48.408 16.919 76.037 1.00 32.83 111 CYS B C 1
ATOM 1282 O O . CYS B 1 49 ? 47.194 16.788 76.186 1.00 32.45 111 CYS B O 1
ATOM 1285 N N . GLY B 1 50 ? 48.967 17.233 74.871 1.00 30.59 112 GLY B N 1
ATOM 1286 C CA . GLY B 1 50 ? 48.150 17.473 73.690 1.00 27.85 112 GLY B CA 1
ATOM 1287 C C . GLY B 1 50 ? 47.721 18.935 73.636 1.00 27.25 112 GLY B C 1
ATOM 1288 O O . GLY B 1 50 ? 46.667 19.275 73.081 1.00 23.30 112 GLY B O 1
ATOM 1289 N N . GLN B 1 51 ? 48.559 19.798 74.210 1.00 25.85 113 GLN B N 1
ATOM 1290 C CA . GLN B 1 51 ? 48.313 21.245 74.273 1.00 26.06 113 GLN B CA 1
ATOM 1291 C C . GLN B 1 51 ? 46.840 21.613 74.396 1.00 24.05 113 GLN B C 1
ATOM 1292 O O . GLN B 1 51 ? 46.304 22.354 73.580 1.00 24.51 113 GLN B O 1
ATOM 1298 N N . PRO B 1 52 ? 46.172 21.113 75.444 1.00 23.69 114 PRO B N 1
ATOM 1299 C CA . PRO B 1 52 ? 44.752 21.403 75.648 1.00 22.52 114 PRO B CA 1
ATOM 1300 C C . PRO B 1 52 ? 44.422 22.897 75.729 1.00 23.01 114 PRO B C 1
ATOM 1301 O O . PRO B 1 52 ? 45.184 23.695 76.298 1.00 20.11 114 PRO B O 1
ATOM 1305 N N . LYS B 1 53 ? 43.287 23.258 75.137 1.00 21.23 115 LYS B N 1
ATOM 1306 C CA . LYS B 1 53 ? 42.825 24.639 75.103 1.00 21.62 115 LYS B CA 1
ATOM 1307 C C . LYS B 1 53 ? 41.320 24.675 75.354 1.00 21.78 115 LYS B C 1
ATOM 1308 O O . LYS B 1 53 ? 40.585 23.803 74.888 1.00 21.54 115 LYS B O 1
ATOM 1314 N N . VAL B 1 54 ? 40.865 25.696 76.074 1.00 20.41 116 VAL B N 1
ATOM 1315 C CA . VAL B 1 54 ? 39.445 25.850 76.376 1.00 22.18 116 VAL B CA 1
ATOM 1316 C C . VAL B 1 54 ? 39.032 27.292 76.106 1.00 21.13 116 VAL B C 1
ATOM 1317 O O . VAL B 1 54 ? 39.722 28.222 76.518 1.00 21.16 116 VAL B O 1
ATOM 1321 N N . VAL B 1 55 ? 37.910 27.481 75.422 1.00 19.88 117 VAL B N 1
ATOM 1322 C CA . VAL B 1 55 ? 37.446 28.832 75.114 1.00 18.82 117 VAL B CA 1
ATOM 1323 C C . VAL B 1 55 ? 36.277 29.203 76.017 1.00 18.81 117 VAL B C 1
ATOM 1324 O O . VAL B 1 55 ? 35.256 28.524 76.033 1.00 18.22 117 VAL B O 1
ATOM 1328 N N . VAL B 1 56 ? 36.430 30.294 76.762 1.00 18.38 118 VAL B N 1
ATOM 1329 C CA . VAL B 1 56 ? 35.395 30.743 77.682 1.00 18.11 118 VAL B CA 1
ATOM 1330 C C . VAL B 1 56 ? 35.058 32.207 77.409 1.00 19.88 118 VAL B C 1
ATOM 1331 O O . VAL B 1 56 ? 35.699 32.859 76.580 1.00 17.53 118 VAL B O 1
ATOM 1335 N N . LYS B 1 57 ? 34.054 32.731 78.099 1.00 20.03 119 LYS B N 1
ATOM 1336 C CA . LYS B 1 57 ? 33.676 34.109 77.876 1.00 20.91 119 LYS B CA 1
ATOM 1337 C C . LYS B 1 57 ? 33.763 35.038 79.084 1.00 19.15 119 LYS B C 1
ATOM 1338 O O . LYS B 1 57 ? 33.669 34.620 80.240 1.00 19.31 119 LYS B O 1
ATOM 1344 N N . ALA B 1 58 ? 33.986 36.310 78.786 1.00 19.70 120 ALA B N 1
ATOM 1345 C CA . ALA B 1 58 ? 34.055 37.365 79.789 1.00 20.80 120 ALA B CA 1
ATOM 1346 C C . ALA B 1 58 ? 33.034 38.370 79.263 1.00 21.50 120 ALA B C 1
ATOM 1347 O O . ALA B 1 58 ? 33.005 38.655 78.073 1.00 22.28 120 ALA B O 1
ATOM 1349 N N . PRO B 1 59 ? 32.180 38.916 80.139 1.00 21.19 121 PRO B N 1
ATOM 1350 C CA . PRO B 1 59 ? 31.175 39.872 79.663 1.00 22.09 121 PRO B CA 1
ATOM 1351 C C . PRO B 1 59 ? 31.635 41.245 79.187 1.00 21.20 121 PRO B C 1
ATOM 1352 O O . PRO B 1 59 ? 30.925 41.897 78.420 1.00 21.99 121 PRO B O 1
ATOM 1356 N N . ASP B 1 60 ? 32.815 41.684 79.605 1.00 18.59 122 ASP B N 1
ATOM 1357 C CA . ASP B 1 60 ? 33.255 43.021 79.229 1.00 19.23 122 ASP B CA 1
ATOM 1358 C C . ASP B 1 60 ? 34.764 43.192 79.397 1.00 18.60 122 ASP B C 1
ATOM 1359 O O . ASP B 1 60 ? 35.441 42.283 79.871 1.00 18.77 122 ASP B O 1
ATOM 1364 N N . GLU B 1 61 ? 35.289 44.360 79.033 1.00 17.81 123 GLU B N 1
ATOM 1365 C CA . GLU B 1 61 ? 36.733 44.595 79.131 1.00 18.85 123 GLU B CA 1
ATOM 1366 C C . GLU B 1 61 ? 37.255 44.641 80.564 1.00 18.05 123 GLU B C 1
ATOM 1367 O O . GLU B 1 61 ? 38.389 44.224 80.835 1.00 19.58 123 GLU B O 1
ATOM 1373 N N . GLU B 1 62 ? 36.448 45.166 81.480 1.00 17.52 124 GLU B N 1
ATOM 1374 C CA . GLU B 1 62 ? 36.858 45.247 82.874 1.00 17.67 124 GLU B CA 1
ATOM 1375 C C . GLU B 1 62 ? 37.104 43.842 83.438 1.00 16.91 124 GLU B C 1
ATOM 1376 O O . GLU B 1 62 ? 38.112 43.600 84.087 1.00 15.42 124 GLU B O 1
ATOM 1382 N N . THR B 1 63 ? 36.188 42.917 83.179 1.00 17.77 125 THR B N 1
ATOM 1383 C CA . THR B 1 63 ? 36.353 41.549 83.659 1.00 18.60 125 THR B CA 1
ATOM 1384 C C . THR B 1 63 ? 37.622 40.964 83.039 1.00 17.79 125 THR B C 1
ATOM 1385 O O . THR B 1 63 ? 38.398 40.283 83.708 1.00 16.98 125 THR B O 1
ATOM 1389 N N . LEU B 1 64 ? 37.827 41.239 81.752 1.00 18.08 126 LEU B N 1
ATOM 1390 C CA . LEU B 1 64 ? 38.998 40.738 81.041 1.00 18.36 126 LEU B CA 1
ATOM 1391 C C . LEU B 1 64 ? 40.293 41.188 81.723 1.00 18.60 126 LEU B C 1
ATOM 1392 O O . LEU B 1 64 ? 41.202 40.393 81.940 1.00 17.80 126 LEU B O 1
ATOM 1397 N N . ILE B 1 65 ? 40.375 42.468 82.066 1.00 17.77 127 ILE B N 1
ATOM 1398 C CA . ILE B 1 65 ? 41.572 42.983 82.717 1.00 17.09 127 ILE B CA 1
ATOM 1399 C C . ILE B 1 65 ? 41.720 42.485 84.149 1.00 16.72 127 ILE B C 1
ATOM 1400 O O . ILE B 1 65 ? 42.844 42.303 84.623 1.00 16.86 127 ILE B O 1
ATOM 1405 N N . ALA B 1 66 ? 40.603 42.255 84.844 1.00 13.93 128 ALA B N 1
ATOM 1406 C CA . ALA B 1 66 ? 40.683 41.748 86.209 1.00 15.53 128 ALA B CA 1
ATOM 1407 C C . ALA B 1 66 ? 41.244 40.326 86.150 1.00 15.18 128 ALA B C 1
ATOM 1408 O O . ALA B 1 66 ? 42.018 39.915 87.016 1.00 14.70 128 ALA B O 1
ATOM 1410 N N . LEU B 1 67 ? 40.860 39.579 85.116 1.00 15.01 129 LEU B N 1
ATOM 1411 C CA . LEU B 1 67 ? 41.356 38.207 84.949 1.00 17.15 129 LEU B CA 1
ATOM 1412 C C . LEU B 1 67 ? 42.854 38.242 84.676 1.00 16.74 129 LEU B C 1
ATOM 1413 O O . LEU B 1 67 ? 43.615 37.416 85.187 1.00 17.96 129 LEU B O 1
ATOM 1418 N N . LEU B 1 68 ? 43.264 39.202 83.858 1.00 17.20 130 LEU B N 1
ATOM 1419 C CA . LEU B 1 68 ? 44.667 39.370 83.518 1.00 19.23 130 LEU B CA 1
ATOM 1420 C C . LEU B 1 68 ? 45.458 39.676 84.780 1.00 19.74 130 LEU B C 1
ATOM 1421 O O . LEU B 1 68 ? 46.538 39.121 84.991 1.00 20.22 130 LEU B O 1
ATOM 1426 N N . ALA B 1 69 ? 44.926 40.559 85.623 1.00 19.31 131 ALA B N 1
ATOM 1427 C CA . ALA B 1 69 ? 45.613 40.901 86.866 1.00 19.28 131 ALA B CA 1
ATOM 1428 C C . ALA B 1 69 ? 45.776 39.663 87.745 1.00 20.45 131 ALA B C 1
ATOM 1429 O O . ALA B 1 69 ? 46.860 39.398 88.272 1.00 19.88 131 ALA B O 1
ATOM 1431 N N . HIS B 1 70 ? 44.698 38.904 87.906 1.00 18.79 132 HIS B N 1
ATOM 1432 C CA . HIS B 1 70 ? 44.760 37.710 88.740 1.00 21.21 132 HIS B CA 1
ATOM 1433 C C . HIS B 1 70 ? 45.796 36.733 88.180 1.00 22.01 132 HIS B C 1
ATOM 1434 O O . HIS B 1 70 ? 46.616 36.185 88.929 1.00 22.99 132 HIS B O 1
ATOM 1441 N N . ALA B 1 71 ? 45.768 36.529 86.865 1.00 21.27 133 ALA B N 1
ATOM 1442 C CA . ALA B 1 71 ? 46.714 35.624 86.212 1.00 22.43 133 ALA B CA 1
ATOM 1443 C C . ALA B 1 71 ? 48.160 36.030 86.503 1.00 22.32 133 ALA B C 1
ATOM 1444 O O . ALA B 1 71 ? 48.985 35.181 86.835 1.00 22.57 133 ALA B O 1
ATOM 1446 N N . LYS B 1 72 ? 48.468 37.319 86.380 1.00 21.41 134 LYS B N 1
ATOM 1447 C CA . LYS B 1 72 ? 49.829 37.790 86.644 1.00 23.54 134 LYS B CA 1
ATOM 1448 C C . LYS B 1 72 ? 50.243 37.541 88.087 1.00 23.47 134 LYS B C 1
ATOM 1449 O O . LYS B 1 72 ? 51.401 37.227 88.357 1.00 24.13 134 LYS B O 1
ATOM 1455 N N . MET B 1 73 ? 49.298 37.678 89.009 1.00 23.19 135 MET B N 1
ATOM 1456 C CA . MET B 1 73 ? 49.580 37.459 90.422 1.00 24.87 135 MET B CA 1
ATOM 1457 C C . MET B 1 73 ? 50.097 36.048 90.638 1.00 27.13 135 MET B C 1
ATOM 1458 O O . MET B 1 73 ? 50.953 35.812 91.493 1.00 28.94 13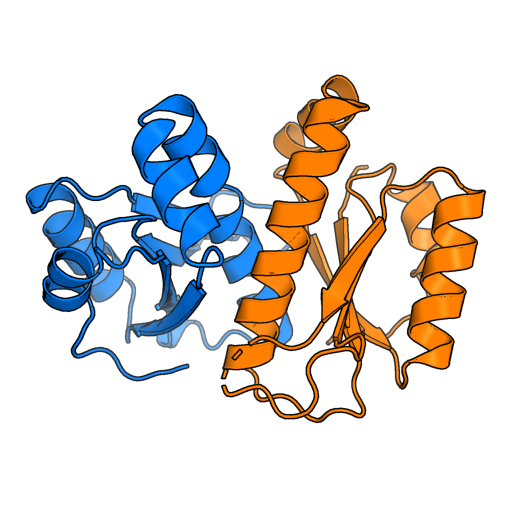5 MET B O 1
ATOM 1463 N N . LEU B 1 74 ? 49.579 35.112 89.849 1.00 26.89 136 LEU B N 1
ATOM 1464 C CA . LEU B 1 74 ? 49.981 33.715 89.965 1.00 26.42 136 LEU B CA 1
ATOM 1465 C C . LEU B 1 74 ? 51.122 33.357 89.016 1.00 25.39 136 LEU B C 1
ATOM 1466 O O . LEU B 1 74 ? 51.445 32.183 88.843 1.00 25.92 136 LEU B O 1
ATOM 1471 N N . GLY B 1 75 ? 51.726 34.371 88.405 1.00 25.24 137 GLY B N 1
ATOM 1472 C CA . GLY B 1 75 ? 52.834 34.148 87.486 1.00 25.75 137 GLY B CA 1
ATOM 1473 C C . GLY B 1 75 ? 52.485 33.409 86.203 1.00 25.36 137 GLY B C 1
ATOM 1474 O O . GLY B 1 75 ? 53.354 32.788 85.593 1.00 26.45 137 GLY B O 1
ATOM 1475 N N . LEU B 1 76 ? 51.223 33.479 85.781 1.00 24.02 138 LEU B N 1
ATOM 1476 C CA . LEU B 1 76 ? 50.782 32.807 84.558 1.00 22.49 138 LEU B CA 1
ATOM 1477 C C . LEU B 1 76 ? 50.984 33.680 83.333 1.00 22.37 138 LEU B C 1
ATOM 1478 O O . LEU B 1 76 ? 50.873 34.905 83.404 1.00 21.87 138 LEU B O 1
ATOM 1483 N N . THR B 1 77 ? 51.267 33.046 82.200 1.00 21.68 139 THR B N 1
ATOM 1484 C CA . THR B 1 77 ? 51.468 33.777 80.956 1.00 22.45 139 THR B CA 1
ATOM 1485 C C . THR B 1 77 ? 50.148 34.428 80.531 1.00 22.13 139 THR B C 1
ATOM 1486 O O . THR B 1 77 ? 49.085 33.808 80.626 1.00 20.29 139 THR B O 1
ATOM 1490 N N . VAL B 1 78 ? 50.218 35.682 80.087 1.00 21.47 140 VAL B N 1
ATOM 1491 C CA . VAL B 1 78 ? 49.028 36.384 79.624 1.00 22.54 140 VAL B CA 1
ATOM 1492 C C . VAL B 1 78 ? 49.283 36.933 78.228 1.00 23.47 140 VAL B C 1
ATOM 1493 O O . VAL B 1 78 ? 50.392 37.367 77.908 1.00 23.42 140 VAL B O 1
ATOM 1497 N N . SER B 1 79 ? 48.251 36.907 77.393 1.00 23.61 141 SER B N 1
ATOM 1498 C CA . SER B 1 79 ? 48.374 37.378 76.021 1.00 23.58 141 SER B CA 1
ATOM 1499 C C . SER B 1 79 ? 47.149 38.175 75.609 1.00 24.34 141 SER B C 1
ATOM 1500 O O . SER B 1 79 ? 46.055 37.625 75.513 1.00 24.17 141 SER B O 1
ATOM 1503 N N . LEU B 1 80 ? 47.332 39.468 75.359 1.00 22.34 142 LEU B N 1
ATOM 1504 C CA . LEU B 1 80 ? 46.221 40.318 74.949 1.00 22.60 142 LEU B CA 1
ATOM 1505 C C . LEU B 1 80 ? 46.1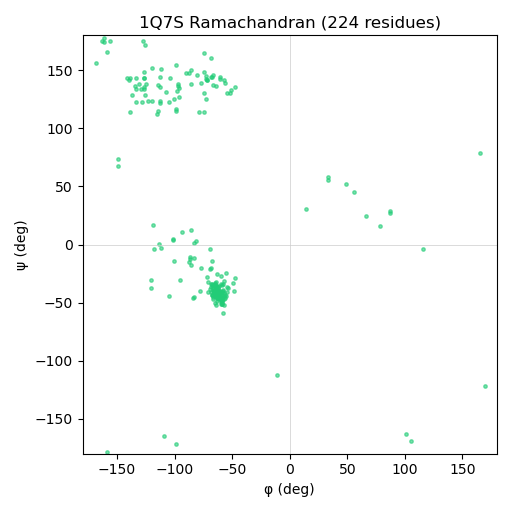57 40.500 73.435 1.00 21.28 142 LEU B C 1
ATOM 1506 O O . LEU B 1 80 ? 47.167 40.718 72.776 1.00 21.02 142 LEU B O 1
ATOM 1511 N N . ILE B 1 81 ? 44.953 40.403 72.891 1.00 21.23 143 ILE B N 1
ATOM 1512 C CA . ILE B 1 81 ? 44.743 40.573 71.465 1.00 22.17 143 ILE B CA 1
ATOM 1513 C C . ILE B 1 81 ? 43.687 41.640 71.276 1.00 23.58 143 ILE B C 1
ATOM 1514 O O . ILE B 1 81 ? 42.628 41.594 71.905 1.00 25.21 143 ILE B O 1
ATOM 1519 N N . GLN B 1 82 ? 43.995 42.628 70.442 1.00 25.35 144 GLN B N 1
ATOM 1520 C CA . GLN B 1 82 ? 43.060 43.718 70.162 1.00 28.86 144 GLN B CA 1
ATOM 1521 C C . GLN B 1 82 ? 42.372 43.404 68.841 1.00 32.82 144 GLN B C 1
ATOM 1522 O O . GLN B 1 82 ? 42.555 42.315 68.304 1.00 34.44 144 GLN B O 1
ATOM 1528 N N . ASP B 1 83 ? 41.594 44.315 68.284 1.00 37.67 145 ASP B N 1
ATOM 1529 C CA . ASP B 1 83 ? 40.926 43.946 67.042 1.00 42.76 145 ASP B CA 1
ATOM 1530 C C . ASP B 1 83 ? 41.730 43.641 65.761 1.00 45.58 145 ASP B C 1
ATOM 1531 O O . ASP B 1 83 ? 42.638 44.410 65.401 1.00 47.32 145 ASP B O 1
ATOM 1536 N N . ALA B 1 84 ? 41.279 42.548 65.100 1.00 47.24 146 ALA B N 1
ATOM 1537 C CA . ALA B 1 84 ? 41.677 41.914 63.814 1.00 49.06 146 ALA B CA 1
ATOM 1538 C C . ALA B 1 84 ? 42.652 42.746 62.915 1.00 49.93 146 ALA B C 1
ATOM 1539 O O . ALA B 1 84 ? 43.378 42.192 62.038 1.00 51.20 146 ALA B O 1
ATOM 1541 N N . THR B 1 87 ? 38.761 43.361 59.314 1.00 58.72 149 THR B N 1
ATOM 1542 C CA . THR B 1 87 ? 37.394 43.825 59.505 1.00 58.84 149 THR B CA 1
ATOM 1543 C C . THR B 1 87 ? 37.272 44.471 60.885 1.00 58.53 149 THR B C 1
ATOM 1544 O O . THR B 1 87 ? 36.212 44.449 61.502 1.00 58.56 149 THR B O 1
ATOM 1548 N N . GLN B 1 88 ? 38.366 45.056 61.353 1.00 57.97 150 GLN B N 1
ATOM 1549 C CA . GLN B 1 88 ? 38.429 45.721 62.657 1.00 57.33 150 GLN B CA 1
ATOM 1550 C C . GLN B 1 88 ? 37.328 46.769 62.950 1.00 56.45 150 GLN B C 1
ATOM 1551 O O . GLN B 1 88 ? 37.066 47.594 62.111 1.00 56.04 150 GLN B O 1
ATOM 1557 N N . ILE B 1 89 ? 36.670 46.757 64.110 1.00 55.88 151 ILE B N 1
ATOM 1558 C CA . ILE B 1 89 ? 35.713 47.846 64.392 1.00 55.72 151 ILE B CA 1
ATOM 1559 C C . ILE B 1 89 ? 36.048 48.689 65.609 1.00 54.29 151 ILE B C 1
ATOM 1560 O O . ILE B 1 89 ? 35.197 49.396 66.127 1.00 55.08 151 ILE B O 1
ATOM 1565 N N . ALA B 1 90 ? 37.298 48.595 66.059 1.00 53.06 152 ALA B N 1
ATOM 1566 C CA . ALA B 1 90 ? 37.807 49.307 67.260 1.00 50.55 152 ALA B CA 1
ATOM 1567 C C . ALA B 1 90 ? 39.167 48.680 67.706 1.00 48.36 152 ALA B C 1
ATOM 1568 O O . ALA B 1 90 ? 39.215 47.927 68.697 1.00 46.18 152 ALA B O 1
ATOM 1570 N N . PRO B 1 91 ? 40.272 49.041 67.010 1.00 45.69 153 PRO B N 1
ATOM 1571 C CA . PRO B 1 91 ? 41.706 48.692 67.059 1.00 43.44 153 PRO B CA 1
ATOM 1572 C C . PRO B 1 91 ? 42.572 48.694 68.353 1.00 40.69 153 PRO B C 1
ATOM 1573 O O . PRO B 1 91 ? 43.479 47.827 68.492 1.00 42.01 153 PRO B O 1
ATOM 1577 N N . GLY B 1 92 ? 42.325 49.579 69.322 1.00 37.12 154 GLY B N 1
ATOM 1578 C CA . GLY B 1 92 ? 43.150 49.505 70.542 1.00 32.23 154 GLY B CA 1
ATOM 1579 C C . GLY B 1 92 ? 42.446 48.832 71.721 1.00 29.82 154 GLY B C 1
ATOM 1580 O O . GLY B 1 92 ? 42.982 48.784 72.839 1.00 28.00 154 GLY B O 1
ATOM 1581 N N . SER B 1 93 ? 41.241 48.317 71.469 1.00 27.45 155 SER B N 1
ATOM 1582 C CA . SER B 1 93 ? 40.453 47.664 72.512 1.00 28.36 155 SER B CA 1
ATOM 1583 C C . SER B 1 93 ? 40.751 46.165 72.591 1.00 27.06 155 SER B C 1
ATOM 1584 O O . SER B 1 93 ? 41.026 45.522 71.573 1.00 26.01 155 SER B O 1
ATOM 1587 N N . GLN B 1 94 ? 40.662 45.605 73.793 1.00 25.58 156 GLN B N 1
ATOM 1588 C CA . GLN B 1 94 ? 40.940 44.186 73.985 1.00 25.32 156 GLN B CA 1
ATOM 1589 C C . GLN B 1 94 ? 39.766 43.337 73.504 1.00 24.94 156 GLN B C 1
ATOM 1590 O O . GLN B 1 94 ? 38.608 43.681 73.726 1.00 27.00 156 GLN B O 1
ATOM 1596 N N . THR B 1 95 ? 40.068 42.229 72.841 1.00 23.67 157 THR B N 1
ATOM 1597 C CA . THR B 1 95 ? 39.023 41.345 72.324 1.00 22.97 157 THR B CA 1
ATOM 1598 C C . THR B 1 95 ? 39.150 39.940 72.908 1.00 20.58 157 THR B C 1
ATOM 1599 O O . THR B 1 95 ? 38.151 39.280 73.196 1.00 19.55 157 THR B O 1
ATOM 1603 N N . VAL B 1 96 ? 40.386 39.484 73.075 1.00 18.55 158 VAL B N 1
ATOM 1604 C CA . VAL B 1 96 ? 40.633 38.162 73.627 1.00 17.32 158 VAL B CA 1
ATOM 1605 C C . VAL B 1 96 ? 41.839 38.190 74.553 1.00 18.19 158 VAL B C 1
ATOM 1606 O O . VAL B 1 96 ? 42.809 38.909 74.302 1.00 18.34 158 VAL B O 1
ATOM 1610 N N . LEU B 1 97 ? 41.764 37.414 75.630 1.00 17.30 159 LEU B N 1
ATOM 1611 C CA . LEU B 1 97 ? 42.864 37.303 76.577 1.00 17.94 159 LEU B CA 1
ATOM 1612 C C . LEU B 1 97 ? 43.264 35.838 76.693 1.00 18.31 159 LEU B C 1
ATOM 1613 O O . LEU B 1 97 ? 42.433 34.983 76.995 1.00 16.79 159 LEU B O 1
ATOM 1618 N N . GLY B 1 98 ? 44.533 35.548 76.433 1.00 17.85 160 GLY B N 1
ATOM 1619 C CA . GLY B 1 98 ? 45.003 34.183 76.573 1.00 18.20 160 GLY B CA 1
ATOM 1620 C C . GLY B 1 98 ? 45.664 34.056 77.936 1.00 17.57 160 GLY B C 1
ATOM 1621 O O . GLY B 1 98 ? 46.369 34.967 78.363 1.00 18.40 160 GLY B O 1
ATOM 1622 N N . ILE B 1 99 ? 45.412 32.952 78.632 1.00 17.27 161 ILE B N 1
ATOM 1623 C CA . ILE B 1 99 ? 46.008 32.697 79.943 1.00 19.02 161 ILE B CA 1
ATOM 1624 C C . ILE B 1 99 ? 46.631 31.302 79.865 1.00 20.77 161 ILE B C 1
ATOM 1625 O O . ILE B 1 99 ? 45.941 30.333 79.573 1.00 20.45 161 ILE B O 1
ATOM 1630 N N . GLY B 1 100 ? 47.930 31.207 80.125 1.00 19.96 162 GLY B N 1
ATOM 1631 C CA . GLY B 1 100 ? 48.598 29.922 80.028 1.00 20.61 162 GLY B CA 1
ATOM 1632 C C . GLY B 1 100 ? 49.445 29.887 78.767 1.00 21.58 162 GLY B C 1
ATOM 1633 O O . GLY B 1 100 ? 49.646 30.928 78.124 1.00 20.53 162 GLY B O 1
ATOM 1634 N N . PRO B 1 101 ? 49.967 28.716 78.377 1.00 22.67 163 PRO B N 1
ATOM 1635 C CA . PRO B 1 101 ? 49.815 27.411 79.029 1.00 24.26 163 PRO B CA 1
ATOM 1636 C C . PRO B 1 101 ? 50.386 27.473 80.442 1.00 24.68 163 PRO B C 1
ATOM 1637 O O . PRO B 1 101 ? 51.407 28.114 80.662 1.00 26.74 163 PRO B O 1
ATOM 1641 N N . GLY B 1 102 ? 49.732 26.799 81.383 1.00 24.38 164 GLY B N 1
ATOM 1642 C CA . GLY B 1 102 ? 50.212 26.786 82.751 1.00 26.56 164 GLY B CA 1
ATOM 1643 C C . GLY B 1 102 ? 49.569 25.664 83.535 1.00 27.40 164 GLY B C 1
ATOM 1644 O O . GLY B 1 102 ? 48.691 24.975 83.008 1.00 26.68 164 GLY B O 1
ATOM 1645 N N . PRO B 1 103 ? 49.982 25.448 84.797 1.00 28.67 165 PRO B N 1
ATOM 1646 C CA . PRO B 1 103 ? 49.417 24.387 85.636 1.00 28.49 165 PRO B CA 1
ATOM 1647 C C . PRO B 1 103 ? 47.897 24.534 85.707 1.00 30.53 165 PRO B C 1
ATOM 1648 O O . PRO B 1 103 ? 47.380 25.623 85.977 1.00 29.34 165 PRO B O 1
ATOM 1652 N N . ALA B 1 104 ? 47.189 23.436 85.462 1.00 30.32 166 ALA B N 1
ATOM 1653 C CA . ALA B 1 104 ? 45.735 23.447 85.467 1.00 33.15 166 ALA B CA 1
ATOM 1654 C C . ALA B 1 104 ? 45.152 23.999 86.759 1.00 34.95 166 ALA B C 1
ATOM 1655 O O . ALA B 1 104 ? 44.130 24.691 86.737 1.00 34.76 166 ALA B O 1
ATOM 1657 N N . ASP B 1 105 ? 45.801 23.696 87.881 1.00 35.18 167 ASP B N 1
ATOM 1658 C CA . ASP B 1 105 ? 45.322 24.156 89.180 1.00 36.02 167 ASP B CA 1
ATOM 1659 C C . ASP B 1 105 ? 45.337 25.681 89.305 1.00 33.25 167 ASP B C 1
ATOM 1660 O O . ASP B 1 105 ? 44.352 26.275 89.728 1.00 32.55 167 ASP B O 1
ATOM 1665 N N . LEU B 1 106 ? 46.448 26.313 88.941 1.00 30.93 168 LEU B N 1
ATOM 1666 C CA . LEU B 1 106 ? 46.536 27.770 89.016 1.00 29.82 168 LEU B CA 1
ATOM 1667 C C . LEU B 1 106 ? 45.551 28.410 88.048 1.00 27.18 168 LEU B C 1
ATOM 1668 O O . LEU B 1 106 ? 44.909 29.405 88.374 1.00 25.97 168 LEU B O 1
ATOM 1673 N N . ILE B 1 107 ? 45.450 27.828 86.855 1.00 25.07 169 ILE B N 1
ATOM 1674 C CA . ILE B 1 107 ? 44.554 28.319 85.815 1.00 23.66 169 ILE B CA 1
ATOM 1675 C C . ILE B 1 107 ? 43.117 28.364 86.329 1.00 23.17 169 ILE B C 1
ATOM 1676 O O . ILE B 1 107 ? 42.451 29.393 86.226 1.00 21.10 169 ILE B O 1
ATOM 1681 N N . ASP B 1 108 ? 42.643 27.250 86.8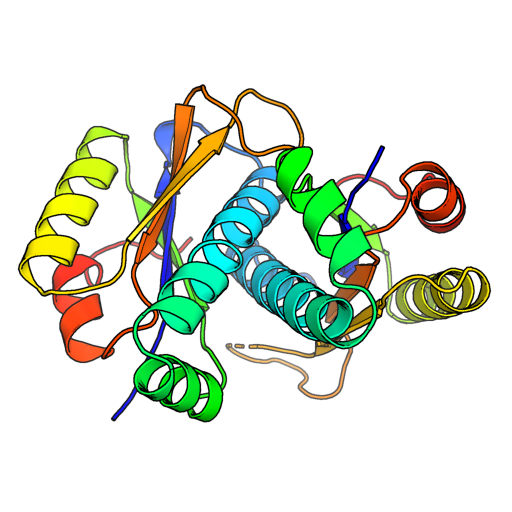88 1.00 21.27 170 ASP B N 1
ATOM 1682 C CA . ASP B 1 108 ? 41.272 27.191 87.393 1.00 22.87 170 ASP B CA 1
ATOM 1683 C C . ASP B 1 108 ? 40.961 28.202 88.496 1.00 21.90 170 ASP B C 1
ATOM 1684 O O . ASP B 1 108 ? 39.808 28.598 88.654 1.00 24.25 170 ASP B O 1
ATOM 1689 N N . LYS B 1 109 ? 41.966 28.612 89.264 1.00 21.63 171 LYS B N 1
ATOM 1690 C CA . LYS B 1 109 ? 41.731 29.593 90.326 1.00 23.33 171 LYS B CA 1
ATOM 1691 C C . LYS B 1 109 ? 41.318 30.919 89.693 1.00 23.20 171 LYS B C 1
ATOM 1692 O O . LYS B 1 109 ? 40.485 31.655 90.228 1.00 22.92 171 LYS B O 1
ATOM 1698 N N . VAL B 1 110 ? 41.892 31.198 88.532 1.00 21.71 172 VAL B N 1
ATOM 1699 C CA . VAL B 1 110 ? 41.605 32.434 87.817 1.00 22.05 172 VAL B CA 1
ATOM 1700 C C . VAL B 1 110 ? 40.350 32.390 86.949 1.00 21.61 172 VAL B C 1
ATOM 1701 O O . VAL B 1 110 ? 39.529 33.297 86.997 1.00 20.58 172 VAL B O 1
ATOM 1705 N N . THR B 1 111 ? 40.200 31.316 86.177 1.00 21.78 173 THR B N 1
ATOM 1706 C CA . THR B 1 111 ? 39.096 31.188 85.224 1.00 21.68 173 THR B CA 1
ATOM 1707 C C . THR B 1 111 ? 38.033 30.116 85.447 1.00 21.52 173 THR B C 1
ATOM 1708 O O . THR B 1 111 ? 37.108 30.003 84.643 1.00 20.01 173 THR B O 1
ATOM 1712 N N . GLY B 1 112 ? 38.149 29.343 86.523 1.00 22.28 174 GLY B N 1
ATOM 1713 C CA . GLY B 1 112 ? 37.203 28.263 86.768 1.00 22.44 174 GLY B CA 1
ATOM 1714 C C . GLY B 1 112 ? 35.722 28.591 86.824 1.00 24.58 174 GLY B C 1
ATOM 1715 O O . GLY B 1 112 ? 34.882 27.722 86.576 1.00 25.18 174 GLY B O 1
ATOM 1716 N N . HIS B 1 113 ? 35.386 29.837 87.138 1.00 23.86 175 HIS B N 1
ATOM 1717 C CA . HIS B 1 113 ? 33.985 30.242 87.230 1.00 24.88 175 HIS B CA 1
ATOM 1718 C C . HIS B 1 113 ? 33.373 30.698 85.896 1.00 24.32 175 HIS B C 1
ATOM 1719 O O . HIS B 1 113 ? 32.153 30.790 85.771 1.00 24.45 175 HIS B O 1
ATOM 1726 N N . LEU B 1 114 ? 34.216 30.980 84.906 1.00 22.90 176 LEU B N 1
ATOM 1727 C CA . LEU B 1 114 ? 33.738 31.468 83.610 1.00 23.03 176 LEU B CA 1
ATOM 1728 C C . LEU B 1 114 ? 32.931 30.468 82.795 1.00 22.40 176 LEU B C 1
ATOM 1729 O O . LEU B 1 114 ? 33.186 29.268 82.833 1.00 22.74 176 LEU B O 1
ATOM 1734 N N . LYS B 1 115 ? 31.953 30.975 82.054 1.00 23.75 177 LYS B N 1
ATOM 1735 C CA . LYS B 1 115 ? 31.107 30.128 81.217 1.00 25.06 177 LYS B CA 1
ATOM 1736 C C . LYS B 1 115 ? 31.812 29.800 79.902 1.00 24.82 177 LYS B C 1
ATOM 1737 O O . LYS B 1 115 ? 32.552 30.622 79.359 1.00 23.89 177 LYS B O 1
ATOM 1743 N N . LEU B 1 116 ? 31.573 28.602 79.384 1.00 23.87 178 LEU B N 1
ATOM 1744 C CA . LEU B 1 116 ? 32.170 28.203 78.119 1.00 23.90 178 LEU B CA 1
ATOM 1745 C C . LEU B 1 116 ? 31.586 29.041 76.988 1.00 24.36 178 LEU B C 1
ATOM 1746 O O . LEU B 1 116 ? 30.399 29.386 77.003 1.00 22.74 178 LEU B O 1
ATOM 1751 N N . TYR B 1 117 ? 32.415 29.367 76.002 1.00 23.98 179 TYR B N 1
ATOM 1752 C CA . TYR B 1 117 ? 31.953 30.160 74.869 1.00 25.66 179 TYR B CA 1
ATOM 1753 C C . TYR B 1 117 ? 31.118 29.286 73.926 1.00 26.25 179 TYR B C 1
ATOM 1754 O O . TYR B 1 117 ? 31.524 28.133 73.709 1.00 25.86 179 TYR B O 1
#

Foldseek 3Di:
DAFEKEKEFAPVVVDDPVVLVLQSVVFVVVQLVVCVVPPVPLSVRCVVNVHYYFYFYDHHDVLLVVLVVLLVVLVWDKDWFADCPDSDTDDDHTTIIMTDSDDPVSNCVSPVVTGGD/DWEKEKEFAPPVVDDPVQSVVQSVVQVVQLLVVCVVVPVVLSVVCVVVVHHYFYFYDHHQVLVVVLVVLLVVVVWGKGFGADDVGDGGPGTGMMMTDRDDPVSNCVRPVVTGGD